Protein AF-0000000087158332 (afdb_homodimer)

Foldseek 3Di:
DPQFDDPVLQVVLLVQLQVCVQVVPLVSNLVLADQFAKEADPVCVVLPNDDVRMDTGSVSVCVRVVSVCVVCVPWHWAFDDWDDDRFKIWTWTAIPVRFIWTWIFGHGSVSHTRYIYIGGDDD/DPQFDDPVLQVVLLVQLQVCVQVVPLVSNLVLADQFAKEADPVCVVLPNDDVRMDTGSVSVCVRVVSVCVVCVPWHWAFDDWDDDRFWIWTWTAIPVRWIWTWIFGHGSVSHTRYIYIGGDDD

Radius of gyration: 17.36 Å; Cα contacts (8 Å, |Δi|>4): 541; chains: 2; bounding box: 39×49×39 Å

Solvent-accessible surface area (backbone atoms only — not comparable to full-atom values): 12449 Å² total; per-residue (Å²): 123,61,63,43,52,58,63,68,58,42,49,49,49,47,52,50,51,50,51,24,57,53,66,67,34,63,68,61,48,53,68,47,38,36,69,73,18,33,42,31,20,66,59,33,38,76,72,67,59,42,78,48,15,49,46,58,20,52,68,47,46,47,55,52,51,49,54,51,49,70,73,37,87,70,60,35,65,45,80,72,52,39,22,36,27,27,44,28,28,35,40,30,30,27,39,70,83,65,52,55,34,43,33,40,37,31,42,48,84,88,67,27,28,45,36,36,35,45,15,38,72,50,135,122,63,63,45,52,58,66,68,57,42,50,47,49,47,53,49,50,46,50,24,57,52,65,67,35,63,68,60,48,53,67,48,38,36,69,73,19,35,40,33,20,67,60,34,38,76,73,68,58,40,76,46,15,51,45,58,20,51,69,47,48,48,54,52,52,50,55,52,48,70,75,36,87,68,60,36,66,45,80,72,52,39,22,36,27,27,42,30,28,35,41,30,28,27,39,71,84,66,50,54,34,43,34,40,38,32,41,48,82,88,67,27,29,44,36,36,36,46,15,38,70,51,135

pLDDT: mean 96.57, std 7.42, range [40.56, 98.94]

Secondary structure (DSSP, 8-state):
--S---HHHHHHHHHHHHHHHHTT-HHHHHHTEEEEEEEE-THHHHTTS-TTSEEESHHHHHHHHHHHHHH-TT---EEEEEEEETTEEEEEEE-TT--EEEEEEEE-TTS-EEEEEEEEEE-/--S---HHHHHHHHHHHHHHHHTT-HHHHHHTEEEEEEEE-THHHHTTS-TTSEEESHHHHHHHHHHHHHH-TT---EEEEEEEETTEEEEEEE-TT--EEEEEEEE-TTS-EEEEEEEEEE-

Organism: NCBI:txid2511166

InterPro domains:
  IPR032710 NTF2-like domain superfamily [SSF54427] (10-114)
  IPR037401 SnoaL-like domain [PF12680] (15-98)

Sequence (246 aa):
MPDHHEPALLAALGRDWIAAWNARDLERVLTLYAEDAEMTSDRIPVLGFGASGTVRGNDQLRAYWGTALAKLPELHFELIDLYVSPDSVVVFYQNERGKKICEYLRLDAAGKIVQGSANHLVAMPDHHEPALLAALGRDWIAAWNARDLERVLTLYAEDAEMTSDRIPVLGFGASGTVRGNDQLRAYWGTALAKLPELHFELIDLYVSPDSVVVFYQNERGKKICEYLRLDAAGKIVQGSANHLVA

Structure (mmCIF, N/CA/C/O backbone):
data_AF-0000000087158332-model_v1
#
loop_
_entity.id
_entity.type
_entity.pdbx_description
1 polymer 'SnoaL-like domain-containing protein'
#
loop_
_atom_site.group_PDB
_atom_site.id
_atom_site.type_symbol
_atom_site.label_atom_id
_atom_site.label_alt_id
_atom_site.label_comp_id
_atom_site.label_asym_id
_atom_site.label_entity_id
_atom_site.label_seq_id
_atom_site.pdbx_PDB_ins_code
_atom_site.Cartn_x
_atom_site.Cartn_y
_atom_site.Cartn_z
_atom_site.occupancy
_atom_site.B_iso_or_equiv
_atom_site.auth_seq_id
_atom_site.auth_comp_id
_atom_site.auth_asym_id
_atom_site.auth_atom_id
_atom_site.pdbx_PDB_model_num
ATOM 1 N N . MET A 1 1 ? 21.391 3.133 11.203 1 40.56 1 MET A N 1
ATOM 2 C CA . MET A 1 1 ? 21.219 3.475 9.789 1 40.56 1 MET A CA 1
ATOM 3 C C . MET A 1 1 ? 19.75 3.723 9.477 1 40.56 1 MET A C 1
ATOM 5 O O . MET A 1 1 ? 18.859 3.059 10.031 1 40.56 1 MET A O 1
ATOM 9 N N . PRO A 1 2 ? 19.516 4.793 8.828 1 52.69 2 PRO A N 1
ATOM 10 C CA . PRO A 1 2 ? 18.078 5.047 8.672 1 52.69 2 PRO A CA 1
ATOM 11 C C . PRO A 1 2 ? 17.344 3.873 8.039 1 52.69 2 PRO A C 1
ATOM 13 O O . PRO A 1 2 ? 17.906 3.152 7.215 1 52.69 2 PRO A O 1
ATOM 16 N N . ASP A 1 3 ? 16.375 3.324 8.734 1 66.88 3 ASP A N 1
ATOM 17 C CA . ASP A 1 3 ? 15.539 2.227 8.266 1 66.88 3 ASP A CA 1
ATOM 18 C C . ASP A 1 3 ? 14.82 2.598 6.973 1 66.88 3 ASP A C 1
ATOM 20 O O . ASP A 1 3 ? 13.742 2.07 6.68 1 66.88 3 ASP A O 1
ATOM 24 N N . HIS A 1 4 ? 15.609 3.586 6.223 1 87.12 4 HIS A N 1
ATOM 25 C CA . HIS A 1 4 ? 15 4.012 4.969 1 87.12 4 HIS A CA 1
ATOM 26 C C . HIS A 1 4 ? 15.82 3.543 3.771 1 87.12 4 HIS A C 1
ATOM 28 O O . HIS A 1 4 ? 17.047 3.389 3.875 1 87.12 4 HIS A O 1
ATOM 34 N N . HIS A 1 5 ? 15.148 3.307 2.719 1 95.19 5 HIS A N 1
ATOM 35 C CA . HIS A 1 5 ? 15.773 2.922 1.459 1 95.19 5 HIS A CA 1
ATOM 36 C C . HIS A 1 5 ? 15.766 4.078 0.464 1 95.19 5 HIS A C 1
ATOM 38 O O . HIS A 1 5 ? 14.852 4.902 0.471 1 95.19 5 HIS A O 1
ATOM 44 N N . GLU A 1 6 ? 16.81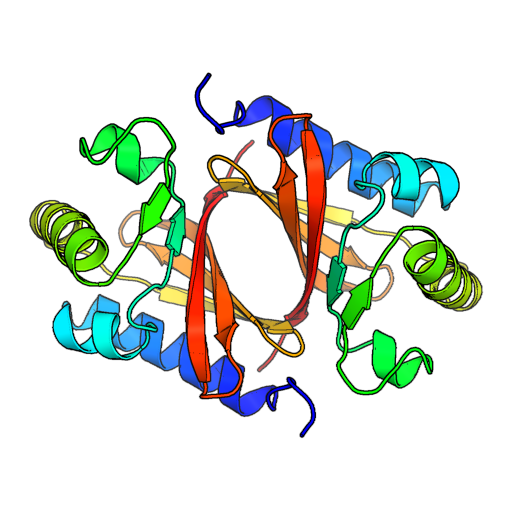2 4.125 -0.357 1 95.25 6 GLU A N 1
ATOM 45 C CA . GLU A 1 6 ? 16.812 5.078 -1.464 1 95.25 6 GLU A CA 1
ATOM 46 C C . GLU A 1 6 ? 15.656 4.789 -2.43 1 95.25 6 GLU A C 1
ATOM 48 O O . GLU A 1 6 ? 15.391 3.629 -2.752 1 95.25 6 GLU A O 1
ATOM 53 N N . PRO A 1 7 ? 14.992 5.863 -2.904 1 97 7 PRO A N 1
ATOM 54 C CA . PRO A 1 7 ? 13.883 5.664 -3.84 1 97 7 PRO A CA 1
ATOM 55 C C . PRO A 1 7 ? 14.273 4.82 -5.051 1 97 7 PRO A C 1
ATOM 57 O O . PRO A 1 7 ? 13.492 3.979 -5.5 1 97 7 PRO A O 1
ATOM 60 N N . ALA A 1 8 ? 15.477 4.977 -5.574 1 97.19 8 ALA A N 1
ATOM 61 C CA . ALA A 1 8 ? 15.922 4.227 -6.746 1 97.19 8 ALA A CA 1
ATOM 62 C C . ALA A 1 8 ? 15.992 2.73 -6.445 1 97.19 8 ALA A C 1
ATOM 64 O O . ALA A 1 8 ? 15.719 1.903 -7.32 1 97.19 8 ALA A O 1
ATOM 65 N N . LEU A 1 9 ? 16.359 2.41 -5.242 1 97.12 9 LEU A N 1
ATOM 66 C CA . LEU A 1 9 ? 16.438 1.009 -4.84 1 97.12 9 LEU A CA 1
ATOM 67 C C . LEU A 1 9 ? 15.039 0.394 -4.781 1 97.12 9 LEU A C 1
ATOM 69 O O . LEU A 1 9 ? 14.828 -0.734 -5.234 1 97.12 9 LEU A O 1
ATOM 73 N N . LEU A 1 10 ? 14.109 1.107 -4.238 1 98.31 10 LEU A N 1
ATOM 74 C CA . LEU A 1 10 ? 12.734 0.63 -4.172 1 98.31 10 LEU A CA 1
ATOM 75 C C . LEU A 1 10 ? 12.148 0.475 -5.57 1 98.31 10 LEU A C 1
ATOM 77 O O . LEU A 1 10 ? 11.469 -0.514 -5.855 1 98.31 10 LEU A O 1
ATOM 81 N N . ALA A 1 11 ? 12.406 1.448 -6.457 1 98.38 11 ALA A N 1
ATOM 82 C CA . ALA A 1 11 ? 11.938 1.356 -7.836 1 98.38 11 ALA A CA 1
ATOM 83 C C . ALA A 1 11 ? 12.531 0.139 -8.539 1 98.38 11 ALA A C 1
ATOM 85 O O . ALA A 1 11 ? 11.828 -0.568 -9.266 1 98.38 11 ALA A O 1
ATOM 86 N N . ALA A 1 12 ? 13.797 -0.112 -8.312 1 98.5 12 ALA A N 1
ATOM 87 C CA . ALA A 1 12 ? 14.453 -1.279 -8.898 1 98.5 12 ALA A CA 1
ATOM 88 C C . ALA A 1 12 ? 13.805 -2.572 -8.406 1 98.5 12 ALA A C 1
ATOM 90 O O . ALA A 1 12 ? 13.602 -3.506 -9.188 1 98.5 12 ALA A O 1
ATOM 91 N N . LEU A 1 13 ? 13.531 -2.611 -7.137 1 98.62 13 LEU A N 1
ATOM 92 C CA . LEU A 1 13 ? 12.852 -3.781 -6.59 1 98.62 13 LEU A CA 1
ATOM 93 C C . LEU A 1 13 ? 11.516 -4.004 -7.281 1 98.62 13 LEU A C 1
ATOM 95 O O . LEU A 1 13 ? 11.164 -5.141 -7.613 1 98.62 13 LEU A O 1
ATOM 99 N N . GLY A 1 14 ? 10.703 -2.932 -7.469 1 98.88 14 GLY A N 1
ATOM 100 C CA . GLY A 1 14 ? 9.43 -3.053 -8.172 1 98.88 14 GLY A CA 1
ATOM 101 C C . GLY A 1 14 ? 9.578 -3.615 -9.57 1 98.88 14 GLY A C 1
ATOM 102 O O . GLY A 1 14 ? 8.797 -4.469 -9.984 1 98.88 14 GLY A O 1
ATOM 103 N N . ARG A 1 15 ? 10.586 -3.156 -10.297 1 98.75 15 ARG A N 1
ATOM 104 C CA . ARG A 1 15 ? 10.82 -3.635 -11.656 1 98.75 15 ARG A CA 1
ATOM 105 C C . ARG A 1 15 ? 11.281 -5.086 -11.648 1 98.75 15 ARG A C 1
ATOM 107 O O . ARG A 1 15 ? 10.875 -5.879 -12.508 1 98.75 15 ARG A O 1
ATOM 114 N N . ASP A 1 16 ? 12.133 -5.414 -10.68 1 98.81 16 ASP A N 1
ATOM 115 C CA . ASP A 1 16 ? 12.57 -6.801 -10.539 1 98.81 16 ASP A CA 1
ATOM 116 C C . ASP A 1 16 ? 11.398 -7.723 -10.234 1 98.81 16 ASP A C 1
ATOM 118 O O . ASP A 1 16 ? 11.336 -8.852 -10.727 1 98.81 16 ASP A O 1
ATOM 122 N N . TRP A 1 17 ? 10.555 -7.27 -9.383 1 98.88 17 TRP A N 1
ATOM 123 C CA . TRP A 1 17 ? 9.344 -8.008 -9.031 1 98.88 17 TRP A CA 1
ATOM 124 C C . TRP A 1 17 ? 8.508 -8.312 -10.266 1 98.88 17 TRP A C 1
ATOM 126 O O . TRP A 1 17 ? 8.148 -9.461 -10.516 1 98.88 17 TRP A O 1
ATOM 136 N N . ILE A 1 18 ? 8.203 -7.332 -11.094 1 98.88 18 ILE A N 1
ATOM 137 C CA . ILE A 1 18 ? 7.453 -7.488 -12.336 1 98.88 18 ILE A CA 1
ATOM 138 C C . ILE A 1 18 ? 8.164 -8.492 -13.242 1 98.88 18 ILE A C 1
ATOM 140 O O . ILE A 1 18 ? 7.531 -9.406 -13.781 1 98.88 18 ILE A O 1
ATOM 144 N N . ALA A 1 19 ? 9.453 -8.305 -13.391 1 98.88 19 ALA A N 1
ATOM 145 C CA . ALA A 1 19 ? 10.234 -9.172 -14.273 1 98.88 19 ALA A CA 1
ATOM 146 C C . ALA A 1 19 ? 10.156 -10.633 -13.812 1 98.88 19 ALA A C 1
ATOM 148 O O . ALA A 1 19 ? 10.031 -11.539 -14.633 1 98.88 19 ALA A O 1
ATOM 149 N N . ALA A 1 20 ? 10.297 -10.844 -12.539 1 98.81 20 ALA A N 1
ATOM 150 C CA . ALA A 1 20 ? 10.258 -12.203 -12 1 98.81 20 ALA A CA 1
ATOM 151 C C . ALA A 1 20 ? 8.906 -12.867 -12.273 1 98.81 20 ALA A C 1
ATOM 153 O O . ALA A 1 20 ? 8.852 -14.031 -12.672 1 98.81 20 ALA A O 1
ATOM 154 N N . TRP A 1 21 ? 7.828 -12.164 -12.047 1 98.69 21 TRP A N 1
ATOM 155 C CA . TRP A 1 21 ? 6.496 -12.695 -12.312 1 98.69 21 TRP A CA 1
ATOM 156 C C . TRP A 1 21 ? 6.309 -12.969 -13.797 1 98.69 21 TRP A C 1
ATOM 158 O O . TRP A 1 21 ? 5.785 -14.023 -14.18 1 98.69 21 TRP A O 1
ATOM 168 N N . ASN A 1 22 ? 6.746 -12.047 -14.641 1 98.75 22 ASN A N 1
ATOM 169 C CA . ASN A 1 22 ? 6.59 -12.211 -16.078 1 98.75 22 ASN A CA 1
ATOM 170 C C . ASN A 1 22 ? 7.441 -13.359 -16.609 1 98.75 22 ASN A C 1
ATOM 172 O O . ASN A 1 22 ? 7.102 -13.984 -17.625 1 98.75 22 ASN A O 1
ATOM 176 N N . ALA A 1 23 ? 8.523 -13.656 -15.969 1 98.25 23 ALA A N 1
ATOM 177 C CA . ALA A 1 23 ? 9.352 -14.812 -16.312 1 98.25 23 ALA A CA 1
ATOM 178 C C . ALA A 1 23 ? 8.75 -16.109 -15.773 1 98.25 23 ALA A C 1
ATOM 180 O O . ALA A 1 23 ? 9.242 -17.188 -16.062 1 98.25 23 ALA A O 1
ATOM 181 N N . ARG A 1 24 ? 7.73 -16 -14.938 1 97.69 24 ARG A N 1
ATOM 182 C CA . ARG A 1 24 ? 7.094 -17.125 -14.258 1 97.69 24 ARG A CA 1
ATOM 183 C C . ARG A 1 24 ? 8.109 -17.906 -13.438 1 97.69 24 ARG A C 1
ATOM 185 O O . ARG A 1 24 ? 8.07 -19.141 -13.414 1 97.69 24 ARG A O 1
ATOM 192 N N . ASP A 1 25 ? 9.047 -17.203 -12.914 1 97.69 25 ASP A N 1
ATOM 193 C CA . ASP A 1 25 ? 10.109 -17.766 -12.086 1 97.69 25 ASP A CA 1
ATOM 194 C C . ASP A 1 25 ? 9.789 -17.609 -10.602 1 97.69 25 ASP A C 1
ATOM 196 O O . ASP A 1 25 ? 10.242 -16.656 -9.953 1 97.69 25 ASP A O 1
ATOM 200 N N . LEU A 1 26 ? 9.078 -18.578 -10.086 1 98.19 26 LEU A N 1
ATOM 201 C CA . LEU A 1 26 ? 8.578 -18.484 -8.719 1 98.19 26 LEU A CA 1
ATOM 202 C C . LEU A 1 26 ? 9.727 -18.422 -7.719 1 98.19 26 LEU A C 1
ATOM 204 O O . LEU A 1 26 ? 9.641 -17.703 -6.715 1 98.19 26 LEU A O 1
ATOM 208 N N . GLU A 1 27 ? 10.773 -19.188 -7.898 1 97.88 27 GLU A N 1
ATOM 209 C CA . GLU A 1 27 ? 11.914 -19.156 -6.988 1 97.88 27 GLU A CA 1
ATOM 210 C C . GLU A 1 27 ? 12.539 -17.766 -6.953 1 97.88 27 GLU A C 1
ATOM 212 O O . GLU A 1 27 ? 12.906 -17.266 -5.887 1 97.88 27 GLU A O 1
ATOM 217 N N . ARG A 1 28 ? 12.641 -17.172 -8.117 1 98.38 28 ARG A N 1
ATOM 218 C CA . ARG A 1 28 ? 13.148 -15.805 -8.172 1 98.38 28 ARG A CA 1
ATOM 219 C C . ARG A 1 28 ? 12.234 -14.852 -7.414 1 98.38 28 ARG A C 1
ATOM 221 O O . ARG A 1 28 ? 12.703 -13.969 -6.691 1 98.38 28 ARG A O 1
ATOM 228 N N . VAL A 1 29 ? 10.914 -14.961 -7.605 1 98.75 29 VAL A N 1
ATOM 229 C CA . VAL A 1 29 ? 9.961 -14.148 -6.852 1 98.75 29 VAL A CA 1
ATOM 230 C C . VAL A 1 29 ? 10.211 -14.32 -5.355 1 98.75 29 VAL A C 1
ATOM 232 O O . VAL A 1 29 ? 10.344 -13.336 -4.621 1 98.75 29 VAL A O 1
ATOM 235 N N . LEU A 1 30 ? 10.344 -15.555 -4.875 1 98.75 30 LEU A N 1
ATOM 236 C CA . LEU A 1 30 ? 10.453 -15.867 -3.455 1 98.75 30 LEU A CA 1
ATOM 237 C C . LEU A 1 30 ? 11.75 -15.305 -2.871 1 98.75 30 LEU A C 1
ATOM 239 O O . LEU A 1 30 ? 11.797 -14.953 -1.691 1 98.75 30 LEU A O 1
ATOM 243 N N . THR A 1 31 ? 12.797 -15.18 -3.672 1 98.44 31 THR A N 1
ATOM 244 C CA . THR A 1 31 ? 14.07 -14.648 -3.193 1 98.44 31 THR A CA 1
ATOM 245 C C . THR A 1 31 ? 13.938 -13.18 -2.809 1 98.44 31 THR A C 1
ATOM 247 O O . THR A 1 31 ? 14.758 -12.648 -2.061 1 98.44 31 THR A O 1
ATOM 250 N N . LEU A 1 32 ? 12.953 -12.484 -3.352 1 98.75 32 LEU A N 1
ATOM 251 C CA . LEU A 1 32 ? 12.734 -11.078 -3.029 1 98.75 32 LEU A CA 1
ATOM 252 C C . LEU A 1 32 ? 12.102 -10.93 -1.651 1 98.75 32 LEU A C 1
ATOM 254 O O . LEU A 1 32 ? 12.086 -9.836 -1.082 1 98.75 32 LEU A O 1
ATOM 258 N N . TYR A 1 33 ? 11.539 -12 -1.095 1 98.88 33 TYR A N 1
ATOM 259 C CA . TYR A 1 33 ? 10.773 -11.953 0.148 1 98.88 33 TYR A CA 1
ATOM 260 C C . TYR A 1 33 ? 11.602 -12.492 1.312 1 98.88 33 TYR A C 1
ATOM 262 O O . TYR A 1 33 ? 12.391 -13.43 1.146 1 98.88 33 TYR A O 1
ATOM 270 N N . ALA A 1 34 ? 11.398 -11.898 2.5 1 98.75 34 ALA A N 1
ATOM 271 C CA . ALA A 1 34 ? 11.945 -12.445 3.738 1 98.75 34 ALA A CA 1
ATOM 272 C C . ALA A 1 34 ? 11.32 -13.797 4.066 1 98.75 34 ALA A C 1
ATOM 274 O O . ALA A 1 34 ? 10.211 -14.094 3.611 1 98.75 34 ALA A O 1
ATOM 275 N N . GLU A 1 35 ? 11.953 -14.602 4.902 1 97.81 35 GLU A N 1
ATOM 276 C CA . GLU A 1 35 ? 11.531 -15.961 5.215 1 97.81 35 GLU A CA 1
ATOM 277 C C . GLU A 1 35 ? 10.164 -15.969 5.895 1 97.81 35 GLU A C 1
ATOM 279 O O . GLU A 1 35 ? 9.367 -16.891 5.684 1 97.81 35 GLU A O 1
ATOM 284 N N . ASP A 1 36 ? 9.898 -14.984 6.637 1 98.19 36 ASP A N 1
ATOM 285 C CA . ASP A 1 36 ? 8.656 -14.945 7.402 1 98.19 36 ASP A CA 1
ATOM 286 C C . ASP A 1 36 ? 7.691 -13.906 6.84 1 98.19 36 ASP A C 1
ATOM 288 O O . ASP A 1 36 ? 6.82 -13.406 7.555 1 98.19 36 ASP A O 1
ATOM 292 N N . ALA A 1 37 ? 7.84 -13.523 5.551 1 98.75 37 ALA A N 1
ATOM 293 C CA . ALA A 1 37 ? 7.008 -12.492 4.938 1 98.75 37 ALA A CA 1
ATOM 294 C C . ALA A 1 37 ? 5.535 -12.891 4.957 1 98.75 37 ALA A C 1
ATOM 296 O O . ALA A 1 37 ? 5.203 -14.078 4.973 1 98.75 37 ALA A O 1
ATOM 297 N N . GLU A 1 38 ? 4.68 -11.898 5.008 1 98.5 38 GLU A N 1
ATOM 298 C CA . GLU A 1 38 ? 3.246 -12.141 4.895 1 98.5 38 GLU A CA 1
ATOM 299 C C . GLU A 1 38 ? 2.686 -11.547 3.604 1 98.5 38 GLU A C 1
ATOM 301 O O . GLU A 1 38 ? 3.176 -10.523 3.121 1 98.5 38 GLU A O 1
ATOM 306 N N . MET A 1 39 ? 1.705 -12.203 3.084 1 98.62 39 MET A N 1
ATOM 307 C CA . MET A 1 39 ? 0.969 -11.781 1.896 1 98.62 39 MET A CA 1
ATOM 308 C C . MET A 1 39 ? -0.533 -11.773 2.158 1 98.62 39 MET A C 1
ATOM 310 O O . MET A 1 39 ? -1.07 -12.734 2.721 1 98.62 39 MET A O 1
ATOM 314 N N . THR A 1 40 ? -1.207 -10.719 1.842 1 98.5 40 THR A N 1
ATOM 315 C CA . THR A 1 40 ? -2.658 -10.625 1.961 1 98.5 40 THR A CA 1
ATOM 316 C C . THR A 1 40 ? -3.297 -10.367 0.598 1 98.5 40 THR A C 1
ATOM 318 O O . THR A 1 40 ? -2.826 -9.523 -0.168 1 98.5 40 THR A O 1
ATOM 321 N N . SER A 1 41 ? -4.273 -11.094 0.251 1 98.31 41 SER A N 1
ATOM 322 C CA . SER A 1 41 ? -5 -10.992 -1.01 1 98.31 41 SER A CA 1
ATOM 323 C C . SER A 1 41 ? -6.379 -11.641 -0.906 1 98.31 41 SER A C 1
ATOM 325 O O . SER A 1 41 ? -6.543 -12.656 -0.23 1 98.31 41 SER A O 1
ATOM 327 N N . ASP A 1 42 ? -7.355 -11.094 -1.617 1 97.19 42 ASP A N 1
ATOM 328 C CA . ASP A 1 42 ? -8.672 -11.711 -1.686 1 97.19 42 ASP A CA 1
ATOM 329 C C . ASP A 1 42 ? -8.625 -13.008 -2.49 1 97.19 42 ASP A C 1
ATOM 331 O O . ASP A 1 42 ? -9.57 -13.805 -2.453 1 97.19 42 ASP A O 1
ATOM 335 N N . ARG A 1 43 ? -7.52 -13.242 -3.215 1 97.44 43 ARG A N 1
ATOM 336 C CA . ARG A 1 43 ? -7.367 -14.477 -3.98 1 97.44 43 ARG A CA 1
ATOM 337 C C . ARG A 1 43 ? -7.004 -15.648 -3.07 1 97.44 43 ARG A C 1
ATOM 339 O O . ARG A 1 43 ? -7.188 -16.812 -3.439 1 97.44 43 ARG A O 1
ATOM 346 N N . ILE A 1 44 ? -6.477 -15.414 -1.959 1 97.75 44 ILE A N 1
ATOM 347 C CA . ILE A 1 44 ? -5.949 -16.438 -1.067 1 97.75 44 ILE A CA 1
ATOM 348 C C . ILE A 1 44 ? -7.086 -17.344 -0.582 1 97.75 44 ILE A C 1
ATOM 350 O O . ILE A 1 44 ? -7.035 -18.562 -0.739 1 97.75 44 ILE A O 1
ATOM 354 N N . PRO A 1 45 ? -8.203 -16.766 -0.057 1 96.06 45 PRO A N 1
ATOM 355 C CA . PRO A 1 45 ? -9.297 -17.672 0.303 1 96.06 45 PRO A CA 1
ATOM 356 C C . PRO A 1 45 ? -9.898 -18.391 -0.907 1 96.06 45 PRO A C 1
ATOM 358 O O . PRO A 1 45 ? -10.281 -19.547 -0.811 1 96.06 45 PRO A O 1
ATOM 361 N N . VAL A 1 46 ? -9.977 -17.719 -2.033 1 95.69 46 VAL A N 1
ATOM 362 C CA . VAL A 1 46 ? -10.555 -18.266 -3.25 1 95.69 46 VAL A CA 1
ATOM 363 C C . VAL A 1 46 ? -9.773 -19.516 -3.678 1 95.69 46 VAL A C 1
ATOM 365 O O . VAL A 1 46 ? -10.352 -20.484 -4.184 1 95.69 46 VAL A O 1
ATOM 368 N N . LEU A 1 47 ? -8.5 -19.5 -3.422 1 97.06 47 LEU A N 1
ATOM 369 C CA . LEU A 1 47 ? -7.641 -20.609 -3.859 1 97.06 47 LEU A CA 1
ATOM 370 C C . LEU A 1 47 ? -7.449 -21.625 -2.742 1 97.06 47 LEU A C 1
ATOM 372 O O . LEU A 1 47 ? -6.648 -22.547 -2.875 1 97.06 47 LEU A O 1
ATOM 376 N N . GLY A 1 48 ? -8.086 -21.375 -1.598 1 95.75 48 GLY A N 1
ATOM 377 C CA . GLY A 1 48 ? -8.156 -22.391 -0.568 1 95.75 48 GLY A CA 1
ATOM 378 C C . GLY A 1 48 ? -7.043 -22.297 0.455 1 95.75 48 GLY A C 1
ATOM 379 O O . GLY A 1 48 ? -6.688 -23.281 1.096 1 95.75 48 GLY A O 1
ATOM 380 N N . PHE A 1 49 ? -6.406 -21.109 0.614 1 96.5 49 PHE A N 1
ATOM 381 C CA . PHE A 1 49 ? -5.273 -20.969 1.521 1 96.5 49 PHE A CA 1
ATOM 382 C C . PHE A 1 49 ? -5.684 -20.234 2.793 1 96.5 49 PHE A C 1
ATOM 384 O O . PHE A 1 49 ? -4.859 -19.578 3.426 1 96.5 49 PHE A O 1
ATOM 391 N N . GLY A 1 50 ? -6.926 -20.375 3.229 1 91.06 50 GLY A N 1
ATOM 392 C CA . GLY A 1 50 ? -7.355 -19.844 4.504 1 91.06 50 GLY A CA 1
ATOM 393 C C . GLY A 1 50 ? -8.305 -18.656 4.363 1 91.06 50 GLY A C 1
ATOM 394 O O . GLY A 1 50 ? -8.156 -17.844 3.457 1 91.06 50 GLY A O 1
ATOM 395 N N . ALA A 1 51 ? -9.094 -18.5 5.363 1 91.62 51 ALA A N 1
ATOM 396 C CA . ALA A 1 51 ? -10.195 -17.547 5.297 1 91.62 51 ALA A CA 1
ATOM 397 C C . ALA A 1 51 ? -9.734 -16.141 5.664 1 91.62 51 ALA A C 1
ATOM 399 O O . ALA A 1 51 ? -10.414 -15.164 5.359 1 91.62 51 ALA A O 1
ATOM 400 N N . SER A 1 52 ? -8.594 -16.047 6.273 1 90.88 52 SER A N 1
ATOM 401 C CA . SER A 1 52 ? -8.133 -14.742 6.746 1 90.88 52 SER A CA 1
ATOM 402 C C . SER A 1 52 ? -7.711 -13.844 5.586 1 90.88 52 SER A C 1
ATOM 404 O O . SER A 1 52 ? -7.602 -12.633 5.742 1 90.88 52 SER A O 1
ATOM 406 N N . GLY A 1 53 ? -7.355 -14.516 4.441 1 96.62 53 GLY A N 1
ATOM 407 C CA . GLY A 1 53 ? -6.824 -13.758 3.312 1 96.62 53 GLY A CA 1
ATOM 408 C C . GLY A 1 53 ? 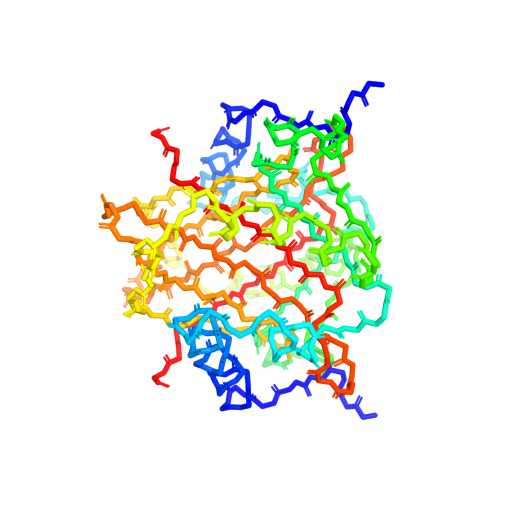-5.336 -13.5 3.416 1 96.62 53 GLY A C 1
ATOM 409 O O . GLY A 1 53 ? -4.762 -12.805 2.574 1 96.62 53 GLY A O 1
ATOM 410 N N . THR A 1 54 ? -4.742 -14.07 4.438 1 97.44 54 THR A N 1
ATOM 411 C CA . THR A 1 54 ? -3.316 -13.852 4.648 1 97.44 54 THR A CA 1
ATOM 412 C C . THR A 1 54 ? -2.582 -15.18 4.793 1 97.44 54 THR A C 1
ATOM 414 O O . THR A 1 54 ? -3.057 -16.094 5.48 1 97.44 54 THR A O 1
ATOM 417 N N . VAL A 1 55 ? -1.479 -15.312 4.059 1 98.06 55 VAL A N 1
ATOM 418 C CA . VAL A 1 55 ? -0.552 -16.422 4.273 1 98.06 55 VAL A CA 1
ATOM 419 C C . VAL A 1 55 ? 0.791 -15.883 4.766 1 98.06 55 VAL A C 1
ATOM 421 O O . VAL A 1 55 ? 1.113 -14.711 4.551 1 98.06 55 VAL A O 1
ATOM 424 N N . ARG A 1 56 ? 1.565 -16.781 5.422 1 98.19 56 ARG A N 1
ATOM 425 C CA . ARG A 1 56 ? 2.84 -16.375 6.004 1 98.19 56 ARG A CA 1
ATOM 426 C C . ARG A 1 56 ? 3.922 -17.406 5.742 1 98.19 56 ARG A C 1
ATOM 428 O O . ARG A 1 56 ? 3.672 -18.609 5.848 1 98.19 56 ARG A O 1
ATOM 435 N N . GLY A 1 57 ? 5.082 -16.75 5.43 1 98.5 57 GLY A N 1
ATOM 436 C CA . GLY A 1 57 ? 6.246 -17.609 5.258 1 98.5 57 GLY A CA 1
ATOM 437 C C . GLY A 1 57 ? 6.41 -18.125 3.842 1 98.5 57 GLY A C 1
ATOM 438 O O . GLY A 1 57 ? 5.422 -18.312 3.129 1 98.5 57 GLY A O 1
ATOM 439 N N . ASN A 1 58 ? 7.684 -18.422 3.5 1 97.88 58 ASN A N 1
ATOM 440 C CA . ASN A 1 58 ? 8.023 -18.766 2.121 1 97.88 58 ASN A CA 1
ATOM 441 C C . ASN A 1 58 ? 7.367 -20.062 1.681 1 97.88 58 ASN A C 1
ATOM 443 O O . ASN A 1 58 ? 7.004 -20.219 0.513 1 97.88 58 ASN A O 1
ATOM 447 N N . ASP A 1 59 ? 7.184 -20.984 2.604 1 98 59 ASP A N 1
ATOM 448 C CA . ASP A 1 59 ? 6.539 -22.234 2.229 1 98 59 ASP A CA 1
ATOM 449 C C . ASP A 1 59 ? 5.098 -22 1.789 1 98 59 ASP A C 1
ATOM 451 O O . ASP A 1 59 ? 4.668 -22.516 0.754 1 98 59 ASP A O 1
ATOM 455 N N . GLN A 1 60 ? 4.355 -21.266 2.555 1 98.31 60 GLN A N 1
ATOM 456 C CA . GLN A 1 60 ? 2.969 -20.969 2.211 1 98.31 60 GLN A CA 1
ATOM 457 C C . GLN A 1 60 ? 2.883 -20.094 0.966 1 98.31 60 GLN A C 1
ATOM 459 O O . GLN A 1 60 ? 1.978 -20.25 0.145 1 98.31 60 GLN A O 1
ATOM 464 N N . LEU A 1 61 ? 3.803 -19.156 0.866 1 98.62 61 LEU A N 1
ATOM 465 C CA . LEU A 1 61 ? 3.844 -18.312 -0.328 1 98.62 61 LEU A CA 1
ATOM 466 C C . LEU A 1 61 ? 4.102 -19.156 -1.573 1 98.62 61 LEU A C 1
ATOM 468 O O . LEU A 1 61 ? 3.436 -18.984 -2.596 1 98.62 61 LEU A O 1
ATOM 472 N N . ARG A 1 62 ? 5.031 -20.078 -1.479 1 98.56 62 ARG A N 1
ATOM 473 C CA . ARG A 1 62 ? 5.328 -20.984 -2.588 1 98.56 62 ARG A CA 1
ATOM 474 C C . ARG A 1 62 ? 4.09 -21.781 -2.99 1 98.56 62 ARG A C 1
ATOM 476 O O . ARG A 1 62 ? 3.771 -21.891 -4.176 1 98.56 62 ARG A O 1
ATOM 483 N N . ALA A 1 63 ? 3.439 -22.344 -2.045 1 98.56 63 ALA A N 1
ATOM 484 C CA . ALA A 1 63 ? 2.24 -23.125 -2.322 1 98.56 63 ALA A CA 1
ATOM 485 C C . ALA A 1 63 ? 1.155 -22.266 -2.961 1 98.56 63 ALA A C 1
ATOM 487 O O . ALA A 1 63 ? 0.566 -22.656 -3.975 1 98.56 63 ALA A O 1
ATOM 488 N N . TYR A 1 64 ? 0.871 -21.141 -2.428 1 98.5 64 TYR A N 1
ATOM 489 C CA . TYR A 1 64 ? -0.152 -20.219 -2.898 1 98.5 64 TYR A CA 1
ATOM 490 C C . TYR A 1 64 ? 0.166 -19.734 -4.305 1 98.5 64 TYR A C 1
ATOM 492 O O . TYR A 1 64 ? -0.633 -19.906 -5.227 1 98.5 64 TYR A O 1
ATOM 500 N N . TRP A 1 65 ? 1.354 -19.125 -4.512 1 98.56 65 TRP A N 1
ATOM 501 C CA . TRP A 1 65 ? 1.702 -18.562 -5.809 1 98.56 65 TRP A CA 1
ATOM 502 C C . TRP A 1 65 ? 1.934 -19.656 -6.844 1 98.56 65 TRP A C 1
ATOM 504 O O . TRP A 1 65 ? 1.661 -19.469 -8.031 1 98.56 65 TRP A O 1
ATOM 514 N N . GLY A 1 66 ? 2.441 -20.812 -6.371 1 98.38 66 GLY A N 1
ATOM 515 C CA . GLY A 1 66 ? 2.5 -21.938 -7.277 1 98.38 66 GLY A CA 1
ATOM 516 C C . GLY A 1 66 ? 1.145 -22.328 -7.84 1 98.38 66 GLY A C 1
ATOM 517 O O . GLY A 1 66 ? 1.008 -22.562 -9.039 1 98.38 66 GLY A O 1
ATOM 518 N N . THR A 1 67 ? 0.166 -22.438 -6.988 1 98.31 67 THR A N 1
ATOM 519 C CA . THR A 1 67 ? -1.2 -22.75 -7.395 1 98.31 67 THR A CA 1
ATOM 520 C C . THR A 1 67 ? -1.748 -21.672 -8.32 1 98.31 67 THR A C 1
ATOM 522 O O . THR A 1 67 ? -2.348 -21.984 -9.359 1 98.31 67 THR A O 1
ATOM 525 N N . ALA A 1 68 ? -1.552 -20.406 -7.992 1 97.56 68 ALA A N 1
ATOM 526 C CA . ALA A 1 68 ? -2.031 -19.297 -8.797 1 97.56 68 ALA A CA 1
ATOM 527 C C . ALA A 1 68 ? -1.397 -19.312 -10.188 1 97.56 68 ALA A C 1
ATOM 529 O O . ALA A 1 68 ? -2.092 -19.156 -11.195 1 97.56 68 ALA A O 1
ATOM 530 N N . LEU A 1 69 ? -0.104 -19.484 -10.242 1 97.5 69 LEU A N 1
ATOM 531 C CA 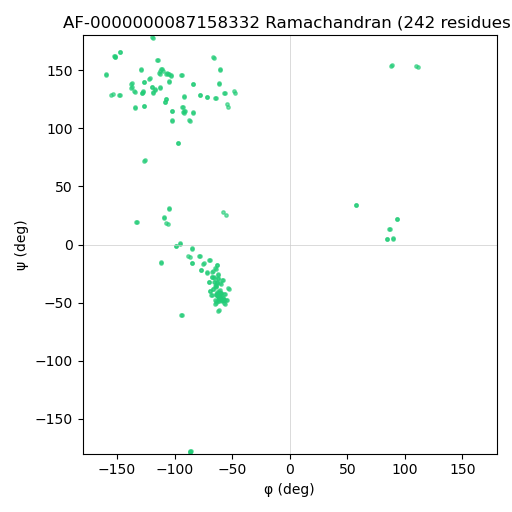. LEU A 1 69 ? 0.629 -19.5 -11.5 1 97.5 69 LEU A CA 1
ATOM 532 C C . LEU A 1 69 ? 0.149 -20.625 -12.406 1 97.5 69 LEU A C 1
ATOM 534 O O . LEU A 1 69 ? 0.057 -20.453 -13.625 1 97.5 69 LEU A O 1
ATOM 538 N N . ALA A 1 70 ? -0.109 -21.719 -11.789 1 97.38 70 ALA A N 1
ATOM 539 C CA . ALA A 1 70 ? -0.584 -22.875 -12.555 1 97.38 70 ALA A CA 1
ATOM 540 C C . ALA A 1 70 ? -1.925 -22.578 -13.219 1 97.38 70 ALA A C 1
ATOM 542 O O . ALA A 1 70 ? -2.219 -23.094 -14.297 1 97.38 70 ALA A O 1
ATOM 543 N N . LYS A 1 71 ? -2.701 -21.75 -12.641 1 96.62 71 LYS A N 1
ATOM 544 C CA . LYS A 1 71 ? -4.031 -21.422 -13.148 1 96.62 71 LYS A CA 1
ATOM 545 C C . LYS A 1 71 ? -3.975 -20.297 -14.172 1 96.62 71 LYS A C 1
ATOM 547 O O . LYS A 1 71 ? -4.953 -20.047 -14.883 1 96.62 71 LYS A O 1
ATOM 552 N N . LEU A 1 72 ? -2.863 -19.656 -14.289 1 96.5 72 LEU A N 1
ATOM 553 C CA . LEU A 1 72 ? -2.723 -18.5 -15.164 1 96.5 72 LEU A CA 1
ATOM 554 C C . LEU A 1 72 ? -1.565 -18.688 -16.141 1 96.5 72 LEU A C 1
ATOM 556 O O . LEU A 1 72 ? -0.575 -17.953 -16.078 1 96.5 72 LEU A O 1
ATOM 560 N N . PRO A 1 73 ? -1.687 -19.516 -17.109 1 95.12 73 PRO A N 1
ATOM 561 C CA . PRO A 1 73 ? -0.586 -19.812 -18.016 1 95.12 73 PRO A CA 1
ATOM 562 C C . PRO A 1 73 ? -0.163 -18.609 -18.844 1 95.12 73 PRO A C 1
ATOM 564 O O . PRO A 1 73 ? 0.963 -18.547 -19.344 1 95.12 73 PRO A O 1
ATOM 567 N N . GLU A 1 74 ? -1.036 -17.609 -18.969 1 96.81 74 GLU A N 1
ATOM 568 C CA . GLU A 1 74 ? -0.719 -16.453 -19.797 1 96.81 74 GLU A CA 1
ATOM 569 C C . GLU A 1 74 ? -0.419 -15.227 -18.922 1 96.81 74 GLU A C 1
ATOM 571 O O . GLU A 1 74 ? -0.511 -14.086 -19.391 1 96.81 74 GLU A O 1
ATOM 576 N N . L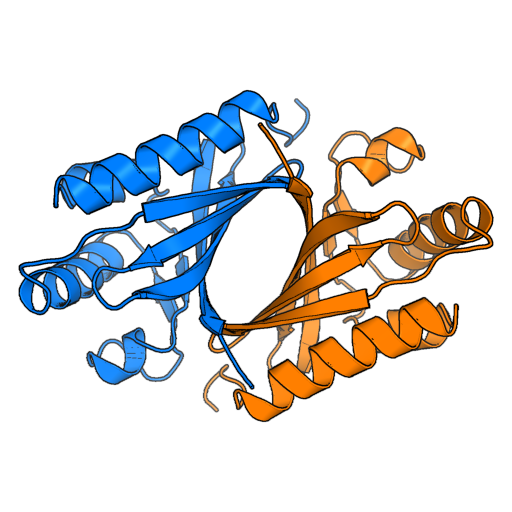EU A 1 75 ? -0.139 -15.477 -17.703 1 98.06 75 LEU A N 1
ATOM 577 C CA . LEU A 1 75 ? 0.114 -14.367 -16.797 1 98.06 75 LEU A CA 1
ATOM 578 C C . LEU A 1 75 ? 1.093 -13.375 -17.406 1 98.06 75 LEU A C 1
ATOM 580 O O . LEU A 1 75 ? 2.145 -13.766 -17.922 1 98.06 75 LEU A O 1
ATOM 584 N N . HIS A 1 76 ? 0.755 -12.125 -17.344 1 98.81 76 HIS A N 1
ATOM 585 C CA . HIS A 1 76 ? 1.608 -11.016 -17.75 1 98.81 76 HIS A CA 1
ATOM 586 C C . HIS A 1 76 ? 1.225 -9.734 -17.031 1 98.81 76 HIS A C 1
ATOM 588 O O . HIS A 1 76 ? 0.047 -9.375 -16.969 1 98.81 76 HIS A O 1
ATOM 594 N N . PHE A 1 77 ? 2.223 -9.141 -16.469 1 98.81 77 PHE A N 1
ATOM 595 C CA . PHE A 1 77 ? 2.041 -7.855 -15.805 1 98.81 77 PHE A CA 1
ATOM 596 C C . PHE A 1 77 ? 2.662 -6.73 -16.625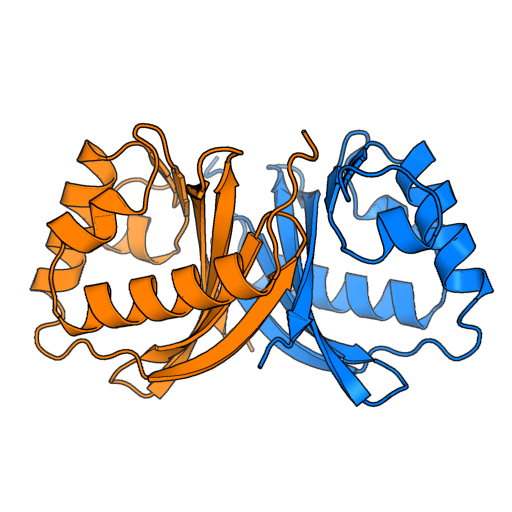 1 98.81 77 PHE A C 1
ATOM 598 O O . PHE A 1 77 ? 3.834 -6.801 -17 1 98.81 77 PHE A O 1
ATOM 605 N N . GLU A 1 78 ? 1.926 -5.77 -16.922 1 98.81 78 GLU A N 1
ATOM 606 C CA . GLU A 1 78 ? 2.438 -4.539 -17.516 1 98.81 78 GLU A CA 1
ATOM 607 C C . GLU A 1 78 ? 2.543 -3.424 -16.484 1 98.81 78 GLU A C 1
ATOM 609 O O . GLU A 1 78 ? 1.532 -2.992 -15.922 1 98.81 78 GLU A O 1
ATOM 614 N N . LEU A 1 79 ? 3.734 -3.035 -16.234 1 98.81 79 LEU A N 1
ATOM 615 C CA . LEU A 1 79 ? 3.969 -1.973 -15.266 1 98.81 79 LEU A CA 1
ATOM 616 C C . LEU A 1 79 ? 3.363 -0.656 -15.742 1 98.81 79 LEU A C 1
ATOM 618 O O . LEU A 1 79 ? 3.568 -0.255 -16.891 1 98.81 79 LEU A O 1
ATOM 622 N N . ILE A 1 80 ? 2.562 -0.037 -14.969 1 98.75 80 ILE A N 1
ATOM 623 C CA . ILE A 1 80 ? 2.037 1.293 -15.258 1 98.75 80 ILE A CA 1
ATOM 624 C C . ILE A 1 80 ? 2.912 2.35 -14.586 1 98.75 80 ILE A C 1
ATOM 626 O O . ILE A 1 80 ? 3.518 3.184 -15.266 1 98.75 80 ILE A O 1
ATOM 630 N N . ASP A 1 81 ? 3.037 2.334 -13.312 1 98.75 81 ASP A N 1
ATOM 631 C CA . ASP A 1 81 ? 3.871 3.262 -12.555 1 98.75 81 ASP A CA 1
ATOM 632 C C . ASP A 1 81 ? 4.367 2.625 -11.258 1 98.75 81 ASP A C 1
ATOM 634 O O . ASP A 1 81 ? 3.848 1.591 -10.828 1 98.75 81 ASP A O 1
ATOM 638 N N . LEU A 1 82 ? 5.414 3.219 -10.688 1 98.88 82 LEU A N 1
ATOM 639 C CA . LEU A 1 82 ? 5.91 2.889 -9.359 1 98.88 82 LEU A CA 1
ATOM 640 C C . LEU A 1 82 ? 5.789 4.086 -8.422 1 98.88 82 LEU A C 1
ATOM 642 O O . LEU A 1 82 ? 6.074 5.219 -8.812 1 98.88 82 LEU A O 1
ATOM 646 N N . TYR A 1 83 ? 5.285 3.869 -7.23 1 98.94 83 TYR A N 1
ATOM 647 C CA . TYR A 1 83 ? 5.219 4.844 -6.148 1 98.94 83 TYR A CA 1
ATOM 648 C C . TYR A 1 83 ? 5.992 4.359 -4.926 1 98.94 83 TYR A C 1
ATOM 650 O O . TYR A 1 83 ? 5.852 3.205 -4.516 1 98.94 83 TYR A O 1
ATOM 658 N N . VAL A 1 84 ? 6.777 5.238 -4.328 1 98.69 84 VAL A N 1
ATOM 659 C CA . VAL A 1 84 ? 7.641 4.727 -3.27 1 98.69 84 VAL A CA 1
ATOM 660 C C . VAL A 1 84 ? 7.488 5.582 -2.018 1 98.69 84 VAL A C 1
ATOM 662 O O . VAL A 1 84 ? 7.094 6.75 -2.1 1 98.69 84 VAL A O 1
ATOM 665 N N . SER A 1 85 ? 7.676 5.012 -0.861 1 98.44 85 SER A N 1
ATOM 666 C CA . SER A 1 85 ? 7.883 5.566 0.474 1 98.44 85 SER A CA 1
ATOM 667 C C . SER A 1 85 ? 9.234 5.141 1.045 1 98.44 85 SER A C 1
ATOM 669 O O . SER A 1 85 ? 9.992 4.43 0.388 1 98.44 85 SER A O 1
ATOM 671 N N . PRO A 1 86 ? 9.586 5.578 2.211 1 97.94 86 PRO A N 1
ATOM 672 C CA . PRO A 1 86 ? 10.914 5.285 2.742 1 97.94 86 PRO A CA 1
ATOM 673 C C . PRO A 1 86 ? 11.188 3.787 2.857 1 97.94 86 PRO A C 1
ATOM 675 O O . PRO A 1 86 ? 12.336 3.355 2.758 1 97.94 86 PRO A O 1
ATOM 678 N N . ASP A 1 87 ? 10.117 2.982 3.092 1 98 87 ASP A N 1
ATOM 679 C CA . ASP A 1 87 ? 10.398 1.562 3.281 1 98 87 ASP A CA 1
ATOM 680 C C . ASP A 1 87 ? 9.438 0.702 2.457 1 98 87 ASP A C 1
ATOM 682 O O . ASP A 1 87 ? 9.195 -0.46 2.789 1 98 87 ASP A O 1
ATOM 686 N N . SER A 1 88 ? 8.812 1.319 1.426 1 98.56 88 SER A N 1
ATOM 687 C CA . SER A 1 88 ? 7.855 0.529 0.661 1 98.56 88 SER A CA 1
ATOM 688 C C . SER A 1 88 ? 7.758 1.021 -0.779 1 98.56 88 SER A C 1
ATOM 690 O O . SER A 1 88 ? 8.195 2.131 -1.093 1 98.56 88 SER A O 1
ATOM 692 N N . VAL A 1 89 ? 7.234 0.163 -1.611 1 98.88 89 VAL A N 1
ATOM 693 C CA . VAL A 1 89 ? 6.918 0.479 -3 1 98.88 89 VAL A CA 1
ATOM 694 C C . VAL A 1 89 ? 5.531 -0.059 -3.35 1 98.88 89 VAL A C 1
ATOM 696 O O . VAL A 1 89 ? 5.164 -1.163 -2.939 1 98.88 89 VAL A O 1
ATOM 699 N N . VAL A 1 90 ? 4.699 0.731 -3.951 1 98.94 90 VAL A N 1
ATOM 700 C CA . VAL A 1 90 ? 3.49 0.289 -4.641 1 98.94 90 VAL A CA 1
ATOM 701 C C . VAL A 1 90 ? 3.793 0.052 -6.117 1 98.94 90 VAL A C 1
ATOM 703 O O . VAL A 1 90 ? 4.18 0.977 -6.832 1 98.94 90 VAL A O 1
ATOM 706 N N . VAL A 1 91 ? 3.705 -1.128 -6.504 1 98.94 91 VAL A N 1
ATOM 707 C CA . VAL A 1 91 ? 3.787 -1.491 -7.914 1 98.94 91 VAL A CA 1
ATOM 708 C C . VAL A 1 91 ? 2.398 -1.419 -8.547 1 98.94 91 VAL A C 1
ATOM 710 O O . VAL A 1 91 ? 1.543 -2.266 -8.281 1 98.94 91 VAL A O 1
ATOM 713 N N . PHE A 1 92 ? 2.15 -0.442 -9.352 1 98.88 92 PHE A N 1
ATOM 714 C CA . PHE A 1 92 ? 0.9 -0.291 -10.086 1 98.88 92 PHE A CA 1
ATOM 715 C C . PHE A 1 92 ? 1.008 -0.911 -11.477 1 98.88 92 PHE A C 1
ATOM 717 O O . PHE A 1 92 ? 1.852 -0.507 -12.281 1 98.88 92 PHE A O 1
ATOM 724 N N . TYR A 1 93 ? 0.203 -1.889 -11.742 1 98.88 93 TYR A N 1
ATOM 725 C CA . TYR A 1 93 ? 0.34 -2.625 -12.992 1 98.88 93 TYR A CA 1
ATOM 726 C C . TYR A 1 93 ? -1.016 -3.111 -13.492 1 98.88 93 TYR A C 1
ATOM 728 O O . TYR A 1 93 ? -2.016 -3.025 -12.773 1 98.88 93 TYR A O 1
ATOM 736 N N . GLN A 1 94 ? -1.04 -3.514 -14.719 1 98.56 94 GLN A N 1
ATOM 737 C CA . GLN A 1 94 ? -2.174 -4.203 -15.328 1 98.56 94 GLN A CA 1
ATOM 738 C C . GLN A 1 94 ? -1.823 -5.652 -15.656 1 98.56 94 GLN A C 1
ATOM 740 O O . GLN A 1 94 ? -0.734 -5.934 -16.156 1 98.56 94 GLN A O 1
ATOM 745 N N . ASN A 1 95 ? -2.773 -6.582 -15.305 1 98.25 95 ASN A N 1
ATOM 746 C CA . ASN A 1 95 ? -2.514 -7.977 -15.648 1 98.25 95 ASN A CA 1
ATOM 747 C C . ASN A 1 95 ? -2.971 -8.297 -17.078 1 98.25 95 ASN A C 1
ATOM 749 O O . ASN A 1 95 ? -3.391 -7.398 -17.812 1 98.25 95 ASN A O 1
ATOM 753 N N . GLU A 1 96 ? -2.846 -9.547 -17.531 1 98.06 96 GLU A N 1
ATOM 754 C CA . GLU A 1 96 ? -3.078 -9.984 -18.906 1 98.06 96 GLU A CA 1
ATOM 755 C C . GLU A 1 96 ? -4.531 -9.758 -19.312 1 98.06 96 GLU A C 1
ATOM 757 O O . GLU A 1 96 ? -4.848 -9.719 -20.5 1 98.06 96 GLU A O 1
ATOM 762 N N . ARG A 1 97 ? -5.383 -9.57 -18.344 1 97.19 97 ARG A N 1
ATOM 763 C CA . ARG A 1 97 ? -6.801 -9.367 -18.625 1 97.19 97 ARG A CA 1
ATOM 764 C C . ARG A 1 97 ? -7.156 -7.883 -18.594 1 97.19 97 ARG A C 1
ATOM 766 O O . ARG A 1 97 ? -8.328 -7.52 -18.688 1 97.19 97 ARG A O 1
ATOM 773 N N . GLY A 1 98 ? -6.195 -7.078 -18.312 1 97.25 98 GLY A N 1
ATOM 774 C CA . GLY A 1 98 ? -6.414 -5.645 -18.312 1 97.25 98 GLY A CA 1
ATOM 775 C C . GLY A 1 98 ? -6.863 -5.113 -16.969 1 97.25 98 GLY A C 1
ATOM 776 O O . GLY A 1 98 ? -7.227 -3.939 -16.844 1 97.25 98 GLY A O 1
ATOM 777 N N . LYS A 1 99 ? -6.898 -5.941 -15.992 1 97.81 99 LYS A N 1
ATOM 778 C CA . LYS A 1 99 ? -7.281 -5.508 -14.648 1 97.81 99 LYS A CA 1
ATOM 779 C C . LYS A 1 99 ? -6.129 -4.781 -13.961 1 97.81 99 LYS A C 1
ATOM 781 O O . LYS A 1 99 ? -5 -5.277 -13.93 1 97.81 99 LYS A O 1
ATOM 786 N N . LYS A 1 100 ? -6.422 -3.658 -13.469 1 98.44 100 LYS A N 1
ATOM 787 C CA . LYS A 1 100 ? -5.422 -2.863 -12.766 1 98.44 100 LYS A CA 1
ATOM 788 C C . LYS A 1 100 ? -5.312 -3.291 -11.305 1 98.44 100 LYS A C 1
ATOM 790 O O . LYS A 1 100 ? -6.324 -3.574 -10.656 1 98.44 100 LYS A O 1
ATOM 795 N N . ILE A 1 101 ? -4.113 -3.369 -10.797 1 98.75 101 ILE A N 1
ATOM 796 C CA . ILE A 1 101 ? -3.814 -3.826 -9.438 1 98.75 101 ILE A CA 1
ATOM 797 C C . ILE A 1 101 ? -2.76 -2.922 -8.812 1 98.75 101 ILE A C 1
ATOM 799 O O . ILE A 1 101 ? -1.801 -2.52 -9.477 1 98.75 101 ILE A O 1
ATOM 803 N N . CYS A 1 102 ? -2.961 -2.545 -7.602 1 98.88 102 CYS A N 1
ATOM 804 C CA . CYS A 1 102 ? -1.917 -1.92 -6.797 1 98.88 102 CYS A CA 1
ATOM 805 C C . CYS A 1 102 ? -1.324 -2.914 -5.805 1 98.88 102 CYS A C 1
ATOM 807 O O . CYS A 1 102 ? -1.976 -3.281 -4.824 1 98.88 102 CYS A O 1
ATOM 809 N N . GLU A 1 103 ? -0.123 -3.355 -6.043 1 98.94 103 GLU A N 1
ATOM 810 C CA . GLU A 1 103 ? 0.615 -4.227 -5.137 1 98.94 103 GLU A CA 1
ATOM 811 C C . GLU A 1 103 ? 1.482 -3.418 -4.176 1 98.94 103 GLU A C 1
ATOM 813 O O . GLU A 1 103 ? 2.396 -2.713 -4.602 1 98.94 103 GLU A O 1
ATOM 818 N N . TYR A 1 104 ? 1.142 -3.512 -2.855 1 98.94 104 TYR A N 1
ATOM 819 C CA . TYR A 1 104 ? 1.964 -2.875 -1.834 1 98.94 104 TYR A CA 1
ATOM 820 C C . TYR A 1 104 ? 3.018 -3.84 -1.303 1 98.94 104 TYR A C 1
ATOM 822 O O . TYR A 1 104 ? 2.693 -4.957 -0.888 1 98.94 104 TYR A O 1
ATOM 830 N N . LEU A 1 105 ? 4.277 -3.416 -1.316 1 98.94 105 LEU A N 1
ATOM 831 C CA . LEU A 1 105 ? 5.41 -4.191 -0.818 1 98.94 105 LEU A CA 1
ATOM 832 C C . LEU A 1 105 ? 6.219 -3.383 0.193 1 98.94 105 LEU A C 1
ATOM 834 O O . LEU A 1 105 ? 6.754 -2.324 -0.14 1 98.94 105 LEU A O 1
ATOM 838 N N . ARG A 1 106 ? 6.297 -3.885 1.417 1 98.81 106 ARG A N 1
ATOM 839 C CA . ARG A 1 106 ? 7.121 -3.254 2.441 1 98.81 106 ARG A CA 1
ATOM 840 C C . ARG A 1 106 ? 8.406 -4.043 2.672 1 98.81 106 ARG A C 1
ATOM 842 O O . ARG A 1 106 ? 8.383 -5.273 2.74 1 98.81 106 ARG A O 1
ATOM 849 N N . LEU A 1 107 ? 9.477 -3.326 2.859 1 98.44 107 LEU A N 1
ATOM 850 C CA . LEU A 1 107 ? 10.789 -3.951 2.977 1 98.44 107 LEU A CA 1
ATOM 851 C C . LEU A 1 107 ? 11.328 -3.811 4.395 1 98.44 107 LEU A C 1
ATOM 853 O O . LEU A 1 107 ? 11.031 -2.836 5.086 1 98.44 107 LEU A O 1
ATOM 857 N N . ASP A 1 108 ? 12.148 -4.789 4.793 1 97.25 108 ASP A N 1
ATOM 858 C CA . ASP A 1 108 ? 12.953 -4.625 6 1 97.25 108 ASP A CA 1
ATOM 859 C C . ASP A 1 108 ? 14.273 -3.928 5.691 1 97.25 108 ASP A C 1
ATOM 861 O O . ASP A 1 108 ? 14.5 -3.492 4.559 1 97.25 108 ASP A O 1
ATOM 865 N N . ALA A 1 109 ? 15.07 -3.764 6.676 1 95.12 109 ALA A N 1
ATOM 866 C CA . ALA A 1 109 ? 16.328 -3.023 6.543 1 95.12 109 ALA A CA 1
ATOM 867 C C . ALA A 1 109 ? 17.266 -3.703 5.543 1 95.12 109 ALA A C 1
ATOM 869 O O . ALA A 1 109 ? 18.062 -3.037 4.883 1 95.12 109 ALA A O 1
ATOM 870 N N . ALA A 1 110 ? 17.156 -5.023 5.32 1 95.62 110 ALA A N 1
ATOM 871 C CA . ALA A 1 110 ? 18.016 -5.797 4.426 1 95.62 110 ALA A CA 1
ATOM 872 C C . ALA A 1 110 ? 17.516 -5.73 2.986 1 95.62 110 ALA A C 1
ATOM 874 O O . ALA A 1 110 ? 18.109 -6.309 2.082 1 95.62 110 ALA A O 1
ATOM 875 N N . GLY A 1 111 ? 16.375 -5.074 2.766 1 96.88 111 GLY A N 1
ATOM 876 C CA . GLY A 1 111 ? 15.859 -4.918 1.417 1 96.88 111 GLY A CA 1
ATOM 877 C C . GLY A 1 111 ? 15 -6.086 0.974 1 96.88 111 GLY A C 1
ATOM 878 O O . GLY A 1 111 ? 14.734 -6.25 -0.22 1 96.88 111 GLY A O 1
ATOM 879 N N . LYS A 1 112 ? 14.625 -6.902 1.931 1 98.31 112 LYS A N 1
ATOM 880 C CA . LYS A 1 112 ? 13.695 -7.988 1.631 1 98.31 112 LYS A CA 1
ATOM 881 C C . LYS A 1 112 ? 12.25 -7.578 1.916 1 98.31 112 LYS A C 1
ATOM 883 O O . LYS A 1 112 ? 11.992 -6.828 2.859 1 98.31 112 LYS A O 1
ATOM 888 N N . ILE A 1 113 ? 11.305 -8.102 1.097 1 98.81 113 ILE A N 1
ATOM 889 C CA . ILE A 1 113 ? 9.891 -7.816 1.308 1 98.81 113 ILE A CA 1
ATOM 890 C C . ILE A 1 113 ? 9.398 -8.562 2.545 1 98.81 113 ILE A C 1
ATOM 892 O O . ILE A 1 113 ? 9.547 -9.781 2.645 1 98.81 113 ILE A O 1
ATOM 896 N N . VAL A 1 114 ? 8.789 -7.859 3.473 1 98.75 114 VAL A N 1
ATOM 897 C CA . VAL A 1 114 ? 8.305 -8.484 4.699 1 98.75 114 VAL A CA 1
ATOM 898 C C . VAL A 1 114 ? 6.777 -8.469 4.715 1 98.75 114 VAL A C 1
ATOM 900 O O . VAL A 1 114 ? 6.152 -9.188 5.496 1 98.75 114 VAL A O 1
ATOM 903 N N . GLN A 1 115 ? 6.219 -7.727 3.904 1 98.88 115 GLN A N 1
ATOM 904 C CA . GLN A 1 115 ? 4.77 -7.582 3.785 1 98.88 115 GLN A CA 1
ATOM 905 C C . GLN A 1 115 ? 4.363 -7.293 2.344 1 98.88 115 GLN A C 1
ATOM 907 O O . GLN A 1 115 ? 4.938 -6.414 1.695 1 98.88 115 GLN A O 1
ATOM 912 N N . GLY A 1 116 ? 3.455 -8.008 1.826 1 98.88 116 GLY A N 1
ATOM 913 C CA . GLY A 1 116 ? 2.809 -7.754 0.549 1 98.88 116 GLY A CA 1
ATOM 914 C C . GLY A 1 116 ? 1.294 -7.719 0.643 1 98.88 116 GLY A C 1
ATOM 915 O O . GLY A 1 116 ? 0.696 -8.492 1.392 1 98.88 116 GLY A O 1
ATOM 916 N N . SER A 1 117 ? 0.654 -6.875 -0.009 1 98.81 117 SER A N 1
ATOM 917 C CA . SER A 1 117 ? -0.798 -6.789 -0.124 1 98.81 117 SER A CA 1
ATOM 918 C C . SER A 1 117 ? -1.226 -6.562 -1.57 1 98.81 117 SER A C 1
ATOM 920 O O . SER A 1 117 ? -0.82 -5.582 -2.197 1 98.81 117 SER A O 1
ATOM 922 N N . ALA A 1 118 ? -1.945 -7.457 -2.127 1 98.88 118 ALA A N 1
ATOM 923 C CA . ALA A 1 118 ? -2.559 -7.254 -3.438 1 98.88 118 ALA A CA 1
ATOM 924 C C . ALA A 1 118 ? -3.881 -6.504 -3.314 1 98.88 118 ALA A C 1
ATOM 926 O O . ALA A 1 118 ? -4.844 -7.02 -2.748 1 98.88 118 ALA A O 1
ATOM 927 N N . ASN A 1 119 ? -3.959 -5.324 -3.814 1 98.88 119 ASN A N 1
ATOM 928 C CA . ASN A 1 119 ? -5.156 -4.496 -3.748 1 98.88 119 ASN A CA 1
ATOM 929 C C . ASN A 1 119 ? -5.824 -4.367 -5.113 1 98.88 119 ASN A C 1
ATOM 931 O O . ASN A 1 119 ? -5.184 -3.951 -6.086 1 98.88 119 ASN A O 1
ATOM 935 N N . HIS A 1 120 ? -7.027 -4.73 -5.203 1 98.69 120 HIS A N 1
ATOM 936 C CA . HIS A 1 120 ? -7.777 -4.773 -6.453 1 98.69 120 HIS A CA 1
ATOM 937 C C . HIS A 1 120 ? -8.789 -3.631 -6.527 1 98.69 120 HIS A C 1
ATOM 939 O O . HIS A 1 120 ? -9.328 -3.207 -5.504 1 98.69 120 HIS A O 1
ATOM 945 N N . LEU A 1 121 ? -9.023 -3.141 -7.75 1 98.44 121 LEU A N 1
ATOM 946 C CA . LEU A 1 121 ? -9.898 -2.004 -8.008 1 98.44 121 LEU A CA 1
ATOM 947 C C . LEU A 1 121 ? -11.297 -2.258 -7.453 1 98.44 121 LEU A C 1
ATOM 949 O O . LEU A 1 121 ? -11.844 -3.354 -7.605 1 98.44 121 LEU A O 1
ATOM 953 N N . VAL A 1 122 ? -11.766 -1.268 -6.715 1 96.56 122 VAL A N 1
ATOM 954 C CA . VAL A 1 122 ? -13.133 -1.352 -6.219 1 96.56 122 VAL A CA 1
ATOM 955 C C . VAL A 1 122 ? -13.93 -0.144 -6.703 1 96.56 122 VAL A C 1
ATOM 957 O O . VAL A 1 122 ? -13.391 0.954 -6.84 1 96.56 122 VAL A O 1
ATOM 960 N N . ALA A 1 123 ? -15.188 -0.249 -7.059 1 81.56 123 ALA A N 1
ATOM 961 C CA . ALA A 1 123 ? -16.062 0.815 -7.535 1 81.56 123 ALA A CA 1
ATOM 962 C C . ALA A 1 123 ? -16.484 1.74 -6.395 1 81.56 123 ALA A C 1
ATOM 964 O O . ALA A 1 123 ? -16.594 1.307 -5.246 1 81.56 123 ALA A O 1
ATOM 965 N N . MET B 1 1 ? -13.312 -14.367 13.953 1 40.56 1 MET B N 1
ATOM 966 C CA . MET B 1 1 ? -13.922 -13.633 12.844 1 40.56 1 MET B CA 1
ATOM 967 C C . MET B 1 1 ? -12.875 -13.281 11.789 1 40.56 1 MET B C 1
ATOM 969 O O . MET B 1 1 ? -11.719 -13.016 12.117 1 40.56 1 MET B O 1
ATOM 973 N N . PRO B 1 2 ? -13.219 -13.555 10.609 1 52.22 2 PRO B N 1
ATOM 974 C CA . PRO B 1 2 ? -12.141 -13.32 9.656 1 52.22 2 PRO B CA 1
ATOM 975 C C . PRO B 1 2 ? -11.57 -11.914 9.742 1 52.22 2 PRO B C 1
ATOM 977 O O . PRO B 1 2 ? -12.297 -10.961 10.055 1 52.22 2 PRO B O 1
ATOM 980 N N . ASP B 1 3 ? -10.305 -11.797 10.07 1 66 3 ASP B N 1
ATOM 981 C CA . ASP B 1 3 ? -9.594 -10.523 10.148 1 66 3 ASP B CA 1
ATOM 982 C C . ASP B 1 3 ? -9.695 -9.758 8.836 1 66 3 ASP B C 1
ATOM 984 O O . ASP B 1 3 ? -8.867 -8.891 8.547 1 66 3 ASP B O 1
ATOM 988 N N . HIS B 1 4 ? -10.906 -10.148 8.086 1 86.5 4 HIS B N 1
ATOM 989 C CA . HIS B 1 4 ? -11.086 -9.484 6.801 1 86.5 4 HIS B CA 1
ATOM 990 C C . HIS B 1 4 ? -12.258 -8.508 6.848 1 86.5 4 HIS B C 1
ATOM 992 O O . HIS B 1 4 ? -13.211 -8.711 7.605 1 86.5 4 HIS B O 1
ATOM 998 N N . HIS B 1 5 ? -12.148 -7.5 6.086 1 94.94 5 HIS B N 1
ATOM 999 C CA . HIS B 1 5 ? -13.203 -6.5 5.938 1 94.94 5 HIS B CA 1
ATOM 1000 C C . HIS B 1 5 ? -13.898 -6.629 4.586 1 94.94 5 HIS B C 1
ATOM 1002 O O . HIS B 1 5 ? -13.273 -7.023 3.598 1 94.94 5 HIS B O 1
ATOM 1008 N N . GLU B 1 6 ? -15.188 -6.32 4.582 1 95.06 6 GLU B N 1
ATOM 1009 C CA . GLU B 1 6 ? -15.891 -6.223 3.309 1 95.06 6 GLU B CA 1
ATOM 1010 C C . GLU B 1 6 ? -15.297 -5.125 2.43 1 95.06 6 GLU B C 1
ATOM 1012 O O . GLU B 1 6 ? -14.977 -4.039 2.916 1 95.06 6 GLU B O 1
ATOM 1017 N N . PRO B 1 7 ? -15.164 -5.422 1.124 1 96.94 7 PRO B N 1
ATOM 1018 C CA . PRO B 1 7 ? -14.602 -4.418 0.218 1 96.94 7 PRO B CA 1
ATOM 1019 C C . PRO B 1 7 ? -15.32 -3.076 0.299 1 96.94 7 PRO B C 1
ATOM 1021 O O . PRO B 1 7 ? -14.688 -2.021 0.252 1 96.94 7 PRO B O 1
ATOM 1024 N N . ALA B 1 8 ? -16.641 -3.07 0.459 1 97.06 8 ALA B N 1
ATOM 1025 C CA . ALA B 1 8 ? -17.406 -1.833 0.522 1 97.06 8 ALA B CA 1
ATOM 1026 C C . ALA B 1 8 ? -17.016 -1.007 1.745 1 97.06 8 ALA B C 1
ATOM 1028 O O . ALA B 1 8 ? -17.031 0.226 1.697 1 97.06 8 ALA B O 1
ATOM 1029 N N . LEU B 1 9 ? -16.719 -1.678 2.812 1 97 9 LEU B N 1
ATOM 1030 C CA . LEU B 1 9 ? -16.297 -0.987 4.027 1 97 9 LEU B CA 1
ATOM 1031 C C . LEU B 1 9 ? -14.945 -0.317 3.832 1 97 9 LEU B C 1
ATOM 1033 O O . LEU B 1 9 ? -14.75 0.825 4.254 1 97 9 LEU B O 1
ATOM 1037 N N . LEU B 1 10 ? -14.047 -1.006 3.221 1 98.31 10 LEU B N 1
ATOM 1038 C CA . LEU B 1 10 ? -12.734 -0.438 2.939 1 98.31 10 LEU B CA 1
ATOM 1039 C C . LEU B 1 10 ? -12.844 0.75 1.991 1 98.31 10 LEU B C 1
ATOM 1041 O O . LEU B 1 10 ? -12.188 1.775 2.195 1 98.31 10 LEU B O 1
ATOM 1045 N N . ALA B 1 11 ? -13.68 0.632 0.95 1 98.38 11 ALA B N 1
ATOM 1046 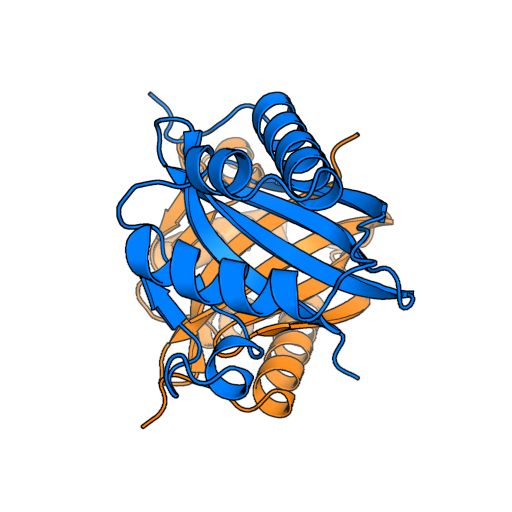C CA . ALA B 1 11 ? -13.898 1.739 0.022 1 98.38 11 ALA B CA 1
ATOM 1047 C C . ALA B 1 11 ? -14.477 2.951 0.742 1 98.38 11 ALA B C 1
ATOM 1049 O O . ALA B 1 11 ? -14.07 4.086 0.493 1 98.38 11 ALA B O 1
ATOM 1050 N N . ALA B 1 12 ? -15.414 2.715 1.63 1 98.5 12 ALA B N 1
ATOM 1051 C CA . ALA B 1 12 ? -16 3.799 2.408 1 98.5 12 ALA B CA 1
ATOM 1052 C C . ALA B 1 12 ? -14.953 4.496 3.268 1 98.5 12 ALA B C 1
ATOM 1054 O O . ALA B 1 12 ? -14.953 5.723 3.379 1 98.5 12 ALA B O 1
ATOM 1055 N N . LEU B 1 13 ? -14.133 3.709 3.883 1 98.62 13 LEU B N 1
ATOM 1056 C CA . LEU B 1 13 ? -13.055 4.285 4.676 1 98.62 13 LEU B CA 1
ATOM 1057 C C . LEU B 1 13 ? -12.172 5.188 3.818 1 98.62 13 LEU B C 1
ATOM 1059 O O . LEU B 1 13 ? -11.789 6.281 4.25 1 98.62 13 LEU B O 1
ATOM 1063 N N . GLY B 1 14 ? -11.773 4.727 2.602 1 98.88 14 GLY B N 1
ATOM 1064 C CA . GLY B 1 14 ? -10.984 5.551 1.701 1 98.88 14 GLY B CA 1
ATOM 1065 C C . GLY B 1 14 ? -11.641 6.875 1.369 1 98.88 14 GLY B C 1
ATOM 1066 O O . GLY B 1 14 ? -10.984 7.918 1.357 1 98.88 14 GLY B O 1
ATOM 1067 N N . ARG B 1 15 ? -12.938 6.855 1.123 1 98.75 15 ARG B N 1
ATOM 1068 C CA . ARG B 1 15 ? -13.672 8.078 0.8 1 98.75 15 ARG B CA 1
ATOM 1069 C C . ARG B 1 15 ? -13.766 8.992 2.014 1 98.75 15 ARG B C 1
ATOM 1071 O O . ARG B 1 15 ? -13.648 10.211 1.886 1 98.75 15 ARG B O 1
ATOM 1078 N N . ASP B 1 16 ? -13.984 8.391 3.166 1 98.81 16 ASP B N 1
ATOM 1079 C CA . ASP B 1 16 ? -14.008 9.172 4.398 1 98.81 16 ASP B CA 1
ATOM 1080 C C . ASP B 1 16 ? -12.664 9.836 4.652 1 98.81 16 ASP B C 1
ATOM 1082 O O . ASP B 1 16 ? -12.609 10.977 5.125 1 98.81 16 ASP B O 1
ATOM 1086 N N . TRP B 1 17 ? -11.633 9.109 4.43 1 98.88 17 TRP B N 1
ATOM 1087 C CA . TRP B 1 17 ? -10.281 9.625 4.582 1 98.88 17 TRP B CA 1
ATOM 1088 C C . TRP B 1 17 ? -10.062 10.852 3.701 1 98.88 17 TRP B C 1
ATOM 1090 O O . TRP B 1 17 ? -9.633 11.898 4.184 1 98.88 17 TRP B O 1
ATOM 1100 N N . ILE B 1 18 ? -10.391 10.805 2.418 1 98.88 18 ILE B N 1
ATOM 1101 C CA . ILE B 1 18 ? -10.289 11.914 1.481 1 98.88 18 ILE B CA 1
ATOM 1102 C C . ILE B 1 18 ? -11.109 13.094 1.989 1 98.88 18 ILE B C 1
ATOM 1104 O O . ILE B 1 18 ? -10.625 14.227 2.023 1 98.88 18 ILE B O 1
ATOM 1108 N N . ALA B 1 19 ? -12.32 12.812 2.387 1 98.81 19 ALA B N 1
ATOM 1109 C CA . ALA B 1 19 ? -13.219 13.859 2.85 1 98.81 19 ALA B CA 1
ATOM 1110 C C . ALA B 1 19 ? -12.648 14.578 4.07 1 98.81 19 ALA B C 1
ATOM 1112 O O . ALA B 1 19 ? -12.734 15.805 4.172 1 98.81 19 ALA B O 1
ATOM 1113 N N . ALA B 1 20 ? -12.141 13.828 4.992 1 98.81 20 ALA B N 1
ATOM 1114 C CA . ALA B 1 20 ? -11.578 14.414 6.207 1 98.81 20 ALA B CA 1
ATOM 1115 C C . ALA B 1 20 ? -10.414 15.344 5.879 1 98.81 20 ALA B C 1
ATOM 1117 O O . ALA B 1 20 ? -10.305 16.438 6.43 1 98.81 20 ALA B O 1
ATOM 1118 N N . TRP B 1 21 ? -9.508 14.906 5.02 1 98.69 21 TRP B N 1
ATOM 1119 C CA . TRP B 1 21 ? -8.375 15.734 4.617 1 98.69 21 TRP B CA 1
ATOM 1120 C C . TRP B 1 21 ? -8.844 16.984 3.885 1 98.69 21 TRP B C 1
ATOM 1122 O O . TRP B 1 21 ? -8.352 18.078 4.145 1 98.69 21 TRP B O 1
ATOM 1132 N N . ASN B 1 22 ? -9.805 16.828 2.984 1 98.75 22 ASN B N 1
ATOM 1133 C CA . ASN B 1 22 ? -10.305 17.969 2.215 1 98.75 22 ASN B CA 1
ATOM 1134 C C . ASN B 1 22 ? -11.047 18.969 3.102 1 98.75 22 ASN B C 1
ATOM 1136 O O . ASN B 1 22 ? -11.086 20.156 2.801 1 98.75 22 ASN B O 1
ATOM 1140 N N . ALA B 1 23 ? -11.625 18.5 4.168 1 98.25 23 ALA B N 1
ATOM 1141 C CA . ALA B 1 23 ? -12.258 19.375 5.148 1 98.25 23 ALA B CA 1
ATOM 1142 C C . ALA B 1 23 ? -11.219 20.031 6.055 1 98.25 23 ALA B C 1
ATOM 1144 O O . ALA B 1 23 ? -11.555 20.891 6.875 1 98.25 23 ALA B O 1
ATOM 1145 N N . ARG B 1 24 ? -9.977 19.594 5.98 1 97.69 24 ARG B N 1
ATOM 1146 C CA . ARG B 1 24 ? -8.883 20.047 6.836 1 97.69 24 ARG B CA 1
ATOM 1147 C C . ARG B 1 24 ? -9.219 19.828 8.305 1 97.69 24 ARG B C 1
ATOM 1149 O O . ARG B 1 24 ? -8.914 20.672 9.148 1 97.69 24 ARG B O 1
ATOM 1156 N N . ASP B 1 25 ? -9.93 18.781 8.547 1 97.69 25 ASP B N 1
ATOM 1157 C CA . ASP B 1 25 ? -10.344 18.391 9.891 1 97.69 25 ASP B CA 1
ATOM 1158 C C . ASP B 1 25 ? -9.406 17.344 10.469 1 97.69 25 ASP B C 1
ATOM 1160 O O . ASP B 1 25 ? -9.695 16.141 10.391 1 97.69 25 ASP B O 1
ATOM 1164 N N . LEU B 1 26 ? -8.359 17.797 11.086 1 98.12 26 LEU B N 1
ATOM 1165 C CA . LEU B 1 26 ? -7.309 16.906 11.562 1 98.12 26 LEU B CA 1
ATOM 1166 C C . LEU B 1 26 ? -7.852 15.93 12.609 1 98.12 26 LEU B C 1
ATOM 1168 O O . LEU B 1 26 ? -7.457 14.766 12.641 1 98.12 26 LEU B O 1
ATOM 1172 N N . GLU B 1 27 ? -8.688 16.391 13.516 1 97.81 27 GLU B N 1
ATOM 1173 C CA . GLU B 1 27 ? -9.258 15.508 14.523 1 97.81 27 GLU B CA 1
ATOM 1174 C C . GLU B 1 27 ? -10.062 14.383 13.883 1 97.81 27 GLU B C 1
ATOM 1176 O O . GLU B 1 27 ? -9.992 13.234 14.312 1 97.81 27 GLU B O 1
ATOM 1181 N N . ARG B 1 28 ? -10.82 14.742 12.875 1 98.31 28 ARG B N 1
ATOM 1182 C CA . ARG B 1 28 ? -11.562 13.719 12.148 1 98.31 28 ARG B CA 1
ATOM 1183 C C . ARG B 1 28 ? -10.617 12.719 11.492 1 98.31 28 ARG B C 1
ATOM 1185 O O . ARG B 1 28 ? -10.867 11.508 11.516 1 98.31 28 ARG B O 1
ATOM 1192 N N . VAL B 1 29 ? -9.539 13.188 10.852 1 98.75 29 VAL B N 1
ATOM 1193 C CA . VAL B 1 29 ? -8.547 12.297 10.281 1 98.75 29 VAL B CA 1
ATOM 1194 C C . VAL B 1 29 ? -8.023 11.344 11.352 1 98.75 29 VAL B C 1
ATOM 1196 O O . VAL B 1 29 ? -8.008 10.125 11.156 1 98.75 29 VAL B O 1
ATOM 1199 N N . LEU B 1 30 ? -7.66 11.852 12.531 1 98.69 30 LEU B N 1
ATOM 1200 C CA . LEU B 1 30 ? -7.031 11.07 13.594 1 98.69 30 LEU B CA 1
ATOM 1201 C C . LEU B 1 30 ? -7.988 10.016 14.141 1 98.69 30 LEU B C 1
ATOM 1203 O O . LEU B 1 30 ? -7.555 8.953 14.578 1 98.69 30 LEU B O 1
ATOM 1207 N N . THR B 1 31 ? -9.289 10.266 14.078 1 98.38 31 THR B N 1
ATOM 1208 C CA . THR B 1 31 ? -10.273 9.312 14.586 1 98.38 31 THR B CA 1
ATOM 1209 C C . THR B 1 31 ? -10.281 8.055 13.727 1 98.38 31 THR B C 1
ATOM 1211 O O . THR B 1 31 ? -10.766 7.004 14.164 1 98.38 31 THR B O 1
ATOM 1214 N N . LEU B 1 32 ? -9.852 8.133 12.492 1 98.75 32 LEU B N 1
ATOM 1215 C CA . LEU B 1 32 ? -9.805 6.973 11.609 1 98.75 32 LEU B CA 1
ATOM 1216 C C . LEU B 1 32 ? -8.648 6.047 11.977 1 98.75 32 LEU B C 1
ATOM 1218 O O . LEU B 1 32 ? -8.609 4.895 11.539 1 98.75 32 LEU B O 1
ATOM 1222 N N . TYR B 1 33 ? -7.676 6.523 12.781 1 98.81 33 TYR B N 1
ATOM 1223 C CA . TYR B 1 33 ? -6.457 5.785 13.094 1 98.81 33 TYR B CA 1
ATOM 1224 C C . TYR B 1 33 ? -6.523 5.191 14.492 1 98.81 33 TYR B C 1
ATOM 1226 O O . TYR B 1 33 ? -7.102 5.793 15.398 1 98.81 33 TYR B O 1
ATOM 1234 N N . ALA B 1 34 ? -5.918 4.012 14.664 1 98.69 34 ALA B N 1
ATOM 1235 C CA . ALA B 1 34 ? -5.711 3.434 15.984 1 98.69 34 ALA B CA 1
ATOM 1236 C C . ALA B 1 34 ? -4.73 4.273 16.797 1 98.69 34 ALA B C 1
ATOM 1238 O O . ALA B 1 34 ? -3.926 5.02 16.25 1 98.69 34 ALA B O 1
ATOM 1239 N N . GLU B 1 35 ? -4.715 4.125 18.125 1 97.69 35 GLU B N 1
ATOM 1240 C CA . GLU B 1 35 ? -3.926 4.941 19.031 1 97.69 35 GLU B CA 1
ATOM 1241 C C . GLU B 1 35 ? -2.432 4.762 18.781 1 97.69 35 GLU B C 1
ATOM 1243 O O . GLU B 1 35 ? -1.653 5.707 18.938 1 97.69 35 GLU B O 1
ATOM 1248 N N . ASP B 1 36 ? -2.07 3.617 18.391 1 98.06 36 ASP B N 1
ATOM 1249 C CA . ASP B 1 36 ? -0.651 3.322 18.203 1 98.06 36 ASP B CA 1
ATOM 1250 C C . ASP B 1 36 ? -0.297 3.174 16.734 1 98.06 36 ASP B C 1
ATOM 1252 O O . ASP B 1 36 ? 0.681 2.508 16.391 1 98.06 36 ASP B O 1
ATOM 1256 N N . ALA B 1 37 ? -1.092 3.764 15.828 1 98.75 37 ALA B N 1
ATOM 1257 C CA . ALA B 1 37 ? -0.875 3.633 14.391 1 98.75 37 ALA B CA 1
ATOM 1258 C C . ALA B 1 37 ? 0.488 4.191 13.984 1 98.75 37 ALA B C 1
ATOM 1260 O O . ALA B 1 37 ? 1.024 5.078 14.656 1 98.75 37 ALA B O 1
ATOM 1261 N N . GLU B 1 38 ? 1.047 3.631 12.938 1 98.5 38 GLU B N 1
ATOM 1262 C CA . GLU B 1 38 ? 2.279 4.168 12.375 1 98.5 38 GLU B CA 1
ATOM 1263 C C . GLU B 1 38 ? 2.041 4.754 10.984 1 98.5 38 GLU B C 1
ATOM 1265 O O . GLU B 1 38 ? 1.185 4.273 10.242 1 98.5 38 GLU B O 1
ATOM 1270 N N . MET B 1 39 ? 2.775 5.766 10.688 1 98.69 39 MET B N 1
ATOM 1271 C CA . MET B 1 39 ? 2.77 6.434 9.391 1 98.69 39 MET B CA 1
ATOM 1272 C C . MET B 1 39 ? 4.184 6.559 8.836 1 98.69 39 MET B C 1
ATOM 1274 O O . MET B 1 39 ? 5.105 6.957 9.555 1 98.69 39 MET B O 1
ATOM 1278 N N . THR B 1 40 ? 4.402 6.184 7.617 1 98.5 40 THR B N 1
ATOM 1279 C CA . THR B 1 40 ? 5.688 6.328 6.938 1 98.5 40 THR B CA 1
ATOM 1280 C C . THR B 1 40 ? 5.551 7.227 5.711 1 98.5 40 THR B C 1
ATOM 1282 O O . THR B 1 40 ? 4.613 7.074 4.926 1 98.5 40 THR B O 1
ATOM 1285 N N . SER B 1 41 ? 6.383 8.172 5.562 1 98.38 41 SER B N 1
ATOM 1286 C CA . SER B 1 41 ? 6.402 9.117 4.453 1 98.38 41 SER B CA 1
ATOM 1287 C C . SER B 1 41 ? 7.773 9.781 4.312 1 98.38 41 SER B C 1
ATOM 1289 O O . SER B 1 41 ? 8.438 10.062 5.312 1 98.38 41 SER B O 1
ATOM 1291 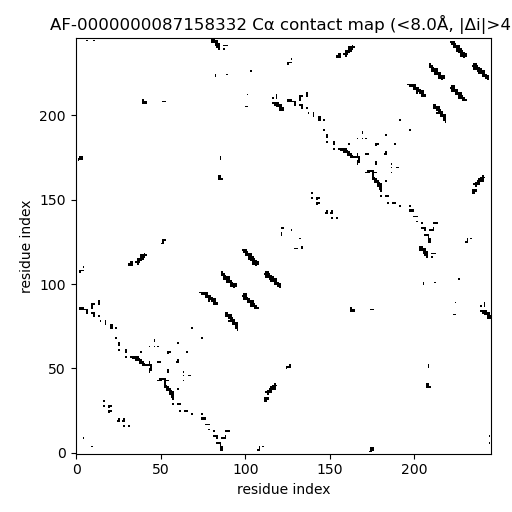N N . ASP B 1 42 ? 8.172 10.078 3.086 1 97.25 42 ASP B N 1
ATOM 1292 C CA . ASP B 1 42 ? 9.406 10.828 2.863 1 97.25 42 ASP B CA 1
ATOM 1293 C C . ASP B 1 42 ? 9.266 12.273 3.326 1 97.25 42 ASP B C 1
ATOM 1295 O O . ASP B 1 42 ? 10.258 12.992 3.457 1 97.25 42 ASP B O 1
ATOM 1299 N N . ARG B 1 43 ? 8.023 12.703 3.592 1 97.44 43 ARG B N 1
ATOM 1300 C CA . ARG B 1 43 ? 7.789 14.062 4.082 1 97.44 43 ARG B CA 1
ATOM 1301 C C . ARG B 1 43 ? 8.141 14.172 5.562 1 97.44 43 ARG B C 1
ATOM 1303 O O . ARG B 1 43 ? 8.367 15.273 6.07 1 97.44 43 ARG B O 1
ATOM 1310 N N . ILE B 1 44 ? 8.156 13.133 6.266 1 97.81 44 ILE B N 1
ATOM 1311 C CA . ILE B 1 44 ? 8.328 13.125 7.715 1 97.81 44 ILE B CA 1
ATOM 1312 C C . ILE B 1 44 ? 9.719 13.641 8.07 1 97.81 44 ILE B C 1
ATOM 1314 O O . ILE B 1 44 ? 9.859 14.594 8.844 1 97.81 44 ILE B O 1
ATOM 1318 N N . PRO B 1 45 ? 10.797 13.102 7.453 1 96 45 PRO B N 1
ATOM 1319 C CA . PRO B 1 45 ? 12.094 13.703 7.754 1 96 45 PRO B CA 1
ATOM 1320 C C . PRO B 1 45 ? 12.203 15.148 7.289 1 96 45 PRO B C 1
ATOM 1322 O O . PRO B 1 45 ? 12.82 15.977 7.965 1 96 45 PRO B O 1
ATOM 1325 N N . VAL B 1 46 ? 11.617 15.477 6.156 1 95.62 46 VAL B N 1
ATOM 1326 C CA . VAL B 1 46 ? 11.672 16.812 5.582 1 95.62 46 VAL B CA 1
ATOM 1327 C C . VAL B 1 46 ? 11.055 17.812 6.559 1 95.62 46 VAL B C 1
ATOM 1329 O O . VAL B 1 46 ? 11.531 18.953 6.668 1 95.62 46 VAL B O 1
ATOM 1332 N N . LEU B 1 47 ? 10.07 17.391 7.297 1 97.12 47 LEU B N 1
ATOM 1333 C CA . LEU B 1 47 ? 9.359 18.297 8.203 1 97.12 47 LEU B CA 1
ATOM 1334 C C . LEU B 1 47 ? 9.93 18.203 9.609 1 97.12 47 LEU B C 1
ATOM 1336 O O . LEU B 1 47 ? 9.375 18.797 10.547 1 97.12 47 LEU B O 1
ATOM 1340 N N . GLY B 1 48 ? 10.953 17.359 9.789 1 95.69 48 GLY B N 1
ATOM 1341 C CA . GLY B 1 48 ? 11.703 17.375 11.031 1 95.69 48 GLY B CA 1
ATOM 1342 C C . GLY B 1 48 ? 11.188 16.391 12.055 1 95.69 48 GLY B C 1
ATOM 1343 O O . GLY B 1 48 ? 11.383 16.562 13.258 1 95.69 48 GLY B O 1
ATOM 1344 N N . PHE B 1 49 ? 10.461 15.328 11.633 1 96.5 49 PHE B N 1
ATOM 1345 C CA . PHE B 1 49 ? 9.875 14.391 12.586 1 96.5 49 PHE B CA 1
ATOM 1346 C C . PHE B 1 49 ? 10.656 13.078 12.609 1 96.5 49 PHE B C 1
ATOM 1348 O O . PHE B 1 49 ? 10.102 12.023 12.914 1 96.5 49 PHE B O 1
ATOM 1355 N N . GLY B 1 50 ? 11.953 13.125 12.352 1 91.31 50 GLY B N 1
ATOM 1356 C CA . GLY B 1 50 ? 12.797 11.945 12.492 1 91.31 50 GLY B CA 1
ATOM 1357 C C . GLY B 1 50 ? 13.312 11.422 11.172 1 91.31 50 GLY B C 1
ATOM 1358 O O . GLY B 1 50 ? 12.602 11.445 10.164 1 91.31 50 GLY B O 1
ATOM 1359 N N . ALA B 1 51 ? 14.422 10.789 11.242 1 92 51 ALA B N 1
ATOM 1360 C CA . ALA B 1 51 ? 15.148 10.398 10.039 1 92 51 ALA B CA 1
ATOM 1361 C C . ALA B 1 51 ? 14.633 9.07 9.492 1 92 51 ALA B C 1
ATOM 1363 O O . ALA B 1 51 ? 14.875 8.734 8.336 1 92 51 ALA B O 1
ATOM 1364 N N . SER B 1 52 ? 13.906 8.352 10.297 1 91.31 52 SER B N 1
ATOM 1365 C CA . SER B 1 52 ? 13.453 7.023 9.883 1 91.31 52 SER B CA 1
ATOM 1366 C C . SER B 1 52 ? 12.375 7.113 8.812 1 91.31 52 SER B C 1
ATOM 1368 O O . SER B 1 52 ? 12.102 6.137 8.117 1 91.31 52 SER B O 1
ATOM 1370 N N . GLY B 1 53 ? 11.68 8.281 8.805 1 96.69 53 GLY B N 1
ATOM 1371 C CA . GLY B 1 53 ? 10.547 8.43 7.902 1 96.69 53 GLY B CA 1
ATOM 1372 C C . GLY B 1 53 ? 9.258 7.875 8.477 1 96.69 53 GLY B C 1
ATOM 1373 O O . GLY B 1 53 ? 8.227 7.848 7.789 1 96.69 53 GLY B O 1
ATOM 1374 N N . THR B 1 54 ? 9.328 7.449 9.719 1 97.5 54 THR B N 1
ATOM 1375 C CA . THR B 1 54 ? 8.156 6.867 10.352 1 97.5 54 THR B CA 1
ATOM 1376 C C . THR B 1 54 ? 7.863 7.551 11.688 1 97.5 54 THR B C 1
ATOM 1378 O O . THR B 1 54 ? 8.781 7.809 12.469 1 97.5 54 THR B O 1
ATOM 1381 N N . VAL B 1 55 ? 6.617 7.934 11.875 1 98.06 55 VAL B N 1
ATOM 1382 C CA . VAL B 1 55 ? 6.145 8.375 13.18 1 98.06 55 VAL B CA 1
ATOM 1383 C C . VAL B 1 55 ? 5.105 7.387 13.719 1 98.06 55 VAL B C 1
ATOM 1385 O O . VAL B 1 55 ? 4.488 6.652 12.945 1 98.06 55 VAL B O 1
ATOM 1388 N N . ARG B 1 56 ? 4.918 7.402 15.062 1 98.19 56 ARG B N 1
ATOM 1389 C CA . ARG B 1 56 ? 4.008 6.461 15.703 1 98.19 56 ARG B CA 1
ATOM 1390 C C . ARG B 1 56 ? 3.172 7.148 16.781 1 98.19 56 ARG B C 1
ATOM 1392 O O . ARG B 1 56 ? 3.688 7.965 17.547 1 98.19 56 ARG B O 1
ATOM 1399 N N . GLY B 1 57 ? 1.891 6.68 16.688 1 98.5 57 GLY B N 1
ATOM 1400 C CA . GLY B 1 57 ? 0.985 7.156 17.719 1 98.5 57 GLY B CA 1
ATOM 1401 C C . GLY B 1 57 ? 0.296 8.461 17.359 1 98.5 57 GLY B C 1
ATOM 1402 O O . GLY B 1 57 ? 0.855 9.281 16.625 1 98.5 57 GLY B O 1
ATOM 1403 N N . ASN B 1 58 ? -0.903 8.641 17.984 1 97.75 58 ASN B N 1
ATOM 1404 C CA . ASN B 1 58 ? -1.771 9.75 17.594 1 97.75 58 ASN B CA 1
ATOM 1405 C C . ASN B 1 58 ? -1.132 11.094 17.922 1 97.75 58 ASN B C 1
ATOM 1407 O O . ASN B 1 58 ? -1.341 12.078 17.203 1 97.75 58 ASN B O 1
ATOM 1411 N N . ASP B 1 59 ? -0.361 11.148 18.984 1 97.94 59 ASP B N 1
ATOM 1412 C CA . ASP B 1 59 ? 0.281 12.414 19.344 1 97.94 59 ASP B CA 1
ATOM 1413 C C . ASP B 1 59 ? 1.276 12.836 18.266 1 97.94 59 ASP B C 1
ATOM 1415 O O . ASP B 1 59 ? 1.277 13.992 17.828 1 97.94 59 ASP B O 1
ATOM 1419 N N . GLN B 1 60 ? 2.111 11.93 17.844 1 98.31 60 GLN B N 1
ATOM 1420 C CA . GLN B 1 60 ? 3.09 12.234 16.797 1 98.31 60 GLN B CA 1
ATOM 1421 C C . GLN B 1 60 ? 2.406 12.5 15.461 1 98.31 60 GLN B C 1
ATOM 1423 O O . GLN B 1 60 ? 2.842 13.359 14.695 1 98.31 60 GLN B O 1
ATOM 1428 N N . LEU B 1 61 ? 1.375 11.742 15.188 1 98.62 61 LEU B N 1
ATOM 1429 C CA . LEU B 1 61 ? 0.617 11.961 13.961 1 98.62 61 LEU B CA 1
ATOM 1430 C C . LEU B 1 61 ? -0.01 13.352 13.961 1 98.62 61 LEU B C 1
ATOM 1432 O O . LEU B 1 61 ? 0.052 14.062 12.953 1 98.62 61 LEU B O 1
ATOM 1436 N N . ARG B 1 62 ? -0.571 13.75 15.086 1 98.56 62 ARG B N 1
ATOM 1437 C CA . ARG B 1 62 ? -1.153 15.086 15.219 1 98.56 62 ARG B CA 1
ATOM 1438 C C . ARG B 1 62 ? -0.111 16.172 14.961 1 98.56 62 ARG B C 1
ATOM 1440 O O . ARG B 1 62 ? -0.368 17.125 14.219 1 98.56 62 ARG B O 1
ATOM 1447 N N . ALA B 1 63 ? 0.997 16.031 15.57 1 98.56 63 ALA B N 1
ATOM 1448 C CA . ALA B 1 63 ? 2.062 17.016 15.398 1 98.56 63 ALA B CA 1
ATOM 1449 C C . ALA B 1 63 ? 2.525 17.078 13.945 1 98.56 63 ALA B C 1
ATOM 1451 O O . ALA B 1 63 ? 2.645 18.156 13.359 1 98.56 63 ALA B O 1
ATOM 1452 N N . TYR B 1 64 ? 2.791 15.977 13.352 1 98.5 64 TYR B N 1
ATOM 1453 C CA . TYR B 1 64 ? 3.264 15.859 11.977 1 98.5 64 TYR B CA 1
ATOM 1454 C C . TYR B 1 64 ? 2.238 16.422 10.992 1 98.5 64 TYR B C 1
ATOM 1456 O O . TYR B 1 64 ? 2.539 17.328 10.227 1 98.5 64 TYR B O 1
ATOM 1464 N N . TRP B 1 65 ? 0.995 15.906 11.016 1 98.5 65 TRP B N 1
ATOM 1465 C CA . TRP B 1 65 ? -0.021 16.328 10.062 1 98.5 65 TRP B CA 1
ATOM 1466 C C . TRP B 1 65 ? -0.475 17.75 10.344 1 98.5 65 TRP B C 1
ATOM 1468 O O . TRP B 1 65 ? -0.832 18.5 9.422 1 98.5 65 TRP B O 1
ATOM 1478 N N . GLY B 1 66 ? -0.456 18.125 11.625 1 98.38 66 GLY B N 1
ATOM 1479 C CA . GLY B 1 66 ? -0.69 19.531 11.922 1 98.38 66 GLY B CA 1
ATOM 1480 C C . GLY B 1 66 ? 0.301 20.469 11.242 1 98.38 66 GLY B C 1
ATOM 1481 O O . GLY B 1 66 ? -0.088 21.484 10.664 1 98.38 66 GLY B O 1
ATOM 1482 N N . THR B 1 67 ? 1.556 20.156 11.344 1 98.25 67 THR B N 1
ATOM 1483 C CA . THR B 1 67 ? 2.611 20.922 10.695 1 98.25 67 THR B CA 1
ATOM 1484 C C . THR B 1 67 ? 2.432 20.922 9.18 1 98.25 67 THR B C 1
ATOM 1486 O O . THR B 1 67 ? 2.537 21.969 8.539 1 98.25 67 THR B O 1
ATOM 1489 N N . ALA B 1 68 ? 2.16 19.766 8.594 1 97.44 68 ALA B N 1
ATOM 1490 C CA . ALA B 1 68 ? 1.97 19.641 7.156 1 97.44 68 ALA B CA 1
ATOM 1491 C C . ALA B 1 68 ? 0.787 20.484 6.684 1 97.44 68 ALA B C 1
ATOM 1493 O O . ALA B 1 68 ? 0.889 21.203 5.691 1 97.44 68 ALA B O 1
ATOM 1494 N N . LEU B 1 69 ? -0.313 20.391 7.379 1 97.5 69 LEU B N 1
ATOM 1495 C CA . LEU B 1 69 ? -1.526 21.109 7.016 1 97.5 69 LEU B CA 1
ATOM 1496 C C . LEU B 1 69 ? -1.296 22.625 7.059 1 97.5 69 LEU B C 1
ATOM 1498 O O . LEU B 1 69 ? -1.815 23.359 6.219 1 97.5 69 LEU B O 1
ATOM 1502 N N . ALA B 1 70 ? -0.572 23.016 8.039 1 97.25 70 ALA B N 1
ATOM 1503 C CA . ALA B 1 70 ? -0.278 24.438 8.18 1 97.25 70 ALA B CA 1
ATOM 1504 C C . ALA B 1 70 ? 0.508 24.969 6.98 1 97.25 70 ALA B C 1
ATOM 1506 O O . ALA B 1 70 ? 0.371 26.125 6.598 1 97.25 70 ALA B O 1
ATOM 1507 N N . LYS B 1 71 ? 1.266 24.141 6.363 1 96.5 71 LYS B N 1
ATOM 1508 C CA . LYS B 1 71 ? 2.113 24.531 5.242 1 96.5 71 LYS B CA 1
ATOM 1509 C C . LYS B 1 71 ? 1.358 24.422 3.92 1 96.5 71 LYS B C 1
ATOM 1511 O O . LYS B 1 71 ? 1.826 24.922 2.893 1 96.5 71 LYS B O 1
ATOM 1516 N N . LEU B 1 72 ? 0.216 23.844 3.941 1 96.44 72 LEU B N 1
ATOM 1517 C CA . LEU B 1 72 ? -0.547 23.609 2.723 1 96.44 72 LEU B CA 1
ATOM 1518 C C . LEU B 1 72 ? -1.957 24.172 2.842 1 96.44 72 LEU B C 1
ATOM 1520 O O . LEU B 1 72 ? -2.938 23.422 2.83 1 96.44 72 LEU B O 1
ATOM 1524 N N . PRO B 1 73 ? -2.133 25.453 2.816 1 95 73 PRO B N 1
ATOM 1525 C CA . PRO B 1 73 ? -3.445 26.062 3.012 1 95 73 PRO B CA 1
ATOM 1526 C C . PRO B 1 73 ? -4.441 25.688 1.917 1 95 73 PRO B C 1
ATOM 1528 O O . PRO B 1 73 ? -5.656 25.781 2.125 1 95 73 PRO B O 1
ATOM 1531 N N . GLU B 1 74 ? -3.953 25.266 0.753 1 96.81 74 GLU B N 1
ATOM 1532 C CA . GLU B 1 74 ? -4.844 24.938 -0.357 1 96.81 74 GLU B CA 1
ATOM 1533 C C . GLU B 1 74 ? -4.953 23.438 -0.562 1 96.81 74 GLU B C 1
ATOM 1535 O O . GLU B 1 74 ? -5.328 22.969 -1.643 1 96.81 74 GLU B O 1
ATOM 1540 N N . LEU B 1 75 ? -4.578 22.719 0.418 1 98 75 LEU B N 1
ATOM 1541 C CA . LEU B 1 75 ? -4.602 21.266 0.294 1 98 75 LEU B CA 1
ATOM 1542 C C . LEU B 1 75 ? -5.934 20.781 -0.278 1 98 75 LEU B C 1
ATOM 1544 O O . LEU B 1 75 ? -6.996 21.203 0.192 1 98 75 LEU B O 1
ATOM 1548 N N . HIS B 1 76 ? -5.875 19.953 -1.258 1 98.75 76 HIS B N 1
ATOM 1549 C CA . HIS B 1 76 ? -7.027 19.281 -1.849 1 98.75 76 HIS B CA 1
ATOM 1550 C C . HIS B 1 76 ? -6.621 17.953 -2.498 1 98.75 76 HIS B C 1
ATOM 1552 O O . HIS B 1 76 ? -5.656 17.906 -3.264 1 98.75 76 HIS B O 1
ATOM 1558 N N . PHE B 1 77 ? -7.348 16.953 -2.129 1 98.81 77 PHE B N 1
ATOM 1559 C CA . PHE B 1 77 ? -7.145 15.633 -2.719 1 98.81 77 PHE B CA 1
ATOM 1560 C C . PHE B 1 77 ? -8.289 15.289 -3.666 1 98.81 77 PHE B C 1
ATOM 1562 O O . PHE B 1 77 ? -9.461 15.359 -3.287 1 98.81 77 PHE B O 1
ATOM 1569 N N . GLU B 1 78 ? -7.98 14.969 -4.824 1 98.81 78 GLU B N 1
ATOM 1570 C CA . GLU B 1 78 ? -8.945 14.422 -5.766 1 98.81 78 GLU B CA 1
ATOM 1571 C C . GLU B 1 78 ? -8.789 12.906 -5.902 1 98.81 78 GLU B C 1
ATOM 1573 O O . GLU B 1 78 ? -7.742 12.43 -6.34 1 98.81 78 GLU B O 1
ATOM 1578 N N . LEU B 1 79 ? -9.789 12.219 -5.492 1 98.81 79 LEU B N 1
ATOM 1579 C CA . LEU B 1 79 ? -9.758 10.766 -5.57 1 98.81 79 LEU B CA 1
ATOM 1580 C C . LEU B 1 79 ? -9.719 10.297 -7.02 1 98.81 79 LEU B C 1
ATOM 1582 O O . LEU B 1 79 ? -10.5 10.766 -7.852 1 98.81 79 LEU B O 1
ATOM 1586 N N . ILE B 1 80 ? -8.797 9.5 -7.371 1 98.69 80 ILE B N 1
ATOM 1587 C CA . ILE B 1 80 ? -8.742 8.867 -8.688 1 98.69 80 ILE B CA 1
ATOM 1588 C C . ILE B 1 80 ? -9.414 7.5 -8.633 1 98.69 80 ILE B C 1
ATOM 1590 O O . ILE B 1 80 ? -10.414 7.27 -9.305 1 98.69 80 ILE B O 1
ATOM 1594 N N . ASP B 1 81 ? -8.945 6.609 -7.84 1 98.75 81 ASP B N 1
ATOM 1595 C CA . ASP B 1 81 ? -9.516 5.277 -7.668 1 98.75 81 ASP B CA 1
ATOM 1596 C C . ASP B 1 81 ? -9.203 4.723 -6.277 1 98.75 81 ASP B C 1
ATOM 1598 O O . ASP B 1 81 ? -8.336 5.242 -5.574 1 98.75 81 ASP B O 1
ATOM 1602 N N . LEU B 1 82 ? -9.969 3.707 -5.883 1 98.94 82 LEU B N 1
ATOM 1603 C CA . LEU B 1 82 ? -9.719 2.924 -4.68 1 98.94 82 LEU B CA 1
ATOM 1604 C C . LEU B 1 82 ? -9.43 1.468 -5.031 1 98.94 82 LEU B C 1
ATOM 1606 O O . LEU B 1 82 ? -10.094 0.886 -5.887 1 98.94 82 LEU B O 1
ATOM 1610 N N . TYR B 1 83 ? -8.391 0.909 -4.457 1 98.94 83 TYR B N 1
ATOM 1611 C CA . TYR B 1 83 ? -8.031 -0.501 -4.555 1 98.94 83 TYR B CA 1
ATOM 1612 C C . TYR B 1 83 ? -8.023 -1.158 -3.18 1 98.94 83 TYR B C 1
ATOM 1614 O O . TYR B 1 83 ? -7.473 -0.607 -2.223 1 98.94 83 TYR B O 1
ATOM 1622 N N . VAL B 1 84 ? -8.602 -2.342 -3.09 1 98.69 84 VAL B N 1
ATOM 1623 C CA . VAL B 1 84 ? -8.742 -2.887 -1.743 1 98.69 84 VAL B CA 1
ATOM 1624 C C . VAL B 1 84 ? -8.203 -4.312 -1.702 1 98.69 84 VAL B C 1
ATOM 1626 O O . VAL B 1 84 ? -8.141 -4.992 -2.732 1 98.69 84 VAL B O 1
ATOM 1629 N N . SER B 1 85 ? -7.707 -4.746 -0.568 1 98.38 85 SER B N 1
ATOM 1630 C CA . SER B 1 85 ? -7.383 -6.09 -0.102 1 98.38 85 SER B CA 1
ATOM 1631 C C . SER B 1 85 ? -8.195 -6.457 1.133 1 98.38 85 SER B C 1
ATOM 1633 O O . SER B 1 85 ? -9.016 -5.664 1.604 1 98.38 85 SER B O 1
ATOM 1635 N N . PRO B 1 86 ? -8.055 -7.641 1.642 1 97.88 86 PRO B N 1
ATOM 1636 C CA . PRO B 1 86 ? -8.898 -8.07 2.754 1 97.88 86 PRO B CA 1
ATOM 1637 C C . PRO B 1 86 ? -8.781 -7.164 3.977 1 97.88 86 PRO B C 1
ATOM 1639 O O . PRO B 1 86 ? -9.734 -7.027 4.75 1 97.88 86 PRO B O 1
ATOM 1642 N N . ASP B 1 87 ? -7.586 -6.543 4.172 1 97.88 87 ASP B N 1
ATOM 1643 C CA . ASP B 1 87 ? -7.449 -5.742 5.387 1 97.88 87 ASP B CA 1
ATOM 1644 C C . ASP B 1 87 ? -6.836 -4.375 5.074 1 97.88 87 ASP B C 1
ATOM 1646 O O . ASP B 1 87 ? -6.246 -3.74 5.949 1 97.88 87 ASP B O 1
ATOM 1650 N N . SER B 1 88 ? -6.902 -3.971 3.779 1 98.5 88 SER B N 1
ATOM 1651 C CA . SER B 1 88 ? -6.27 -2.697 3.449 1 98.5 88 SER B CA 1
ATOM 1652 C C . SER B 1 88 ? -6.945 -2.035 2.256 1 98.5 88 SER B C 1
ATOM 1654 O O . SER B 1 88 ? -7.691 -2.684 1.519 1 98.5 88 SER B O 1
ATOM 1656 N N . VAL B 1 89 ? -6.703 -0.755 2.141 1 98.81 89 VAL B N 1
ATOM 1657 C CA . VAL B 1 89 ? -7.137 0.041 0.998 1 98.81 89 VAL B CA 1
ATOM 1658 C C . VAL B 1 89 ? -5.996 0.938 0.528 1 98.81 89 VAL B C 1
ATOM 1660 O O . VAL B 1 89 ? -5.262 1.501 1.345 1 98.81 89 VAL B O 1
ATOM 1663 N N . VAL B 1 90 ? -5.715 0.962 -0.748 1 98.94 90 VAL B N 1
ATOM 1664 C CA . VAL B 1 90 ? -4.906 1.993 -1.39 1 98.94 90 VAL B CA 1
ATOM 1665 C C . VAL B 1 90 ? -5.809 3.113 -1.902 1 98.94 90 VAL B C 1
ATOM 1667 O O . VAL B 1 90 ? -6.664 2.885 -2.76 1 98.94 90 VAL B O 1
ATOM 1670 N N . VAL B 1 91 ? -5.684 4.227 -1.337 1 98.94 91 VAL B N 1
ATOM 1671 C CA . VAL B 1 91 ? -6.324 5.434 -1.841 1 98.94 91 VAL B CA 1
ATOM 1672 C C . VAL B 1 91 ? -5.434 6.098 -2.889 1 98.94 91 VAL B C 1
ATOM 1674 O O . VAL B 1 91 ? -4.398 6.68 -2.557 1 98.94 91 VAL B O 1
ATOM 1677 N N . PHE B 1 92 ? -5.789 6 -4.129 1 98.88 92 PHE B N 1
ATOM 1678 C CA . PHE B 1 92 ? -5.082 6.648 -5.223 1 98.88 92 PHE B CA 1
ATOM 1679 C C . PHE B 1 92 ? -5.688 8.016 -5.527 1 98.88 92 PHE B C 1
ATOM 1681 O O . PHE B 1 92 ? -6.863 8.117 -5.875 1 98.88 92 PHE B O 1
ATOM 1688 N N . TYR B 1 93 ? -4.895 9.047 -5.371 1 98.81 93 TYR B N 1
ATOM 1689 C CA . TYR B 1 93 ? -5.441 10.391 -5.504 1 98.81 93 TYR B CA 1
ATOM 1690 C C . TYR B 1 93 ? -4.402 11.352 -6.082 1 98.81 93 TYR B C 1
ATOM 1692 O O . TYR B 1 93 ? -3.229 10.992 -6.207 1 98.81 93 TYR B O 1
ATOM 1700 N N . GLN B 1 94 ? -4.871 12.469 -6.5 1 98.5 94 GLN B N 1
ATOM 1701 C CA . GLN B 1 94 ? -4.035 13.594 -6.895 1 98.5 94 GLN B CA 1
ATOM 1702 C C . GLN B 1 94 ? -4.195 14.766 -5.93 1 98.5 94 GLN B C 1
ATOM 1704 O O . GLN B 1 94 ? -5.312 15.086 -5.516 1 98.5 94 GLN B O 1
ATOM 1709 N N . ASN B 1 95 ? -3.02 15.375 -5.539 1 98.25 95 ASN B N 1
ATOM 1710 C CA . ASN B 1 95 ? -3.127 16.531 -4.66 1 98.25 95 ASN B CA 1
ATOM 1711 C C . ASN B 1 95 ? -3.316 17.828 -5.457 1 98.25 95 ASN B C 1
ATOM 1713 O O . ASN B 1 95 ? -3.461 17.781 -6.68 1 98.25 95 ASN B O 1
ATOM 1717 N N . GLU B 1 96 ? -3.383 19 -4.785 1 98 96 GLU B N 1
ATOM 1718 C CA . GLU B 1 96 ? -3.729 20.281 -5.371 1 98 96 GLU B CA 1
ATOM 1719 C C . GLU B 1 96 ? -2.705 20.703 -6.422 1 98 96 GLU B C 1
ATOM 1721 O O . GLU B 1 96 ? -2.99 21.562 -7.266 1 98 96 GLU B O 1
ATOM 1726 N N . ARG B 1 97 ? -1.566 20.094 -6.387 1 97.12 97 ARG B N 1
ATOM 1727 C CA . ARG B 1 97 ? -0.509 20.438 -7.332 1 97.12 97 ARG B CA 1
ATOM 1728 C C . ARG B 1 97 ? -0.479 19.453 -8.5 1 97.12 97 ARG B C 1
ATOM 1730 O O . ARG B 1 97 ? 0.423 19.5 -9.336 1 97.12 97 ARG B O 1
ATOM 1737 N N . GLY B 1 98 ? -1.336 18.5 -8.461 1 97.12 98 GLY B N 1
ATOM 1738 C CA . GLY B 1 98 ? -1.429 17.531 -9.547 1 97.12 98 GLY B CA 1
ATOM 1739 C C . GLY B 1 98 ? -0.526 16.328 -9.359 1 97.12 98 GLY B C 1
ATOM 1740 O O . GLY B 1 98 ? -0.382 15.508 -10.266 1 97.12 98 GLY B O 1
ATOM 1741 N N . LYS B 1 99 ? 0.108 16.25 -8.25 1 97.69 99 LYS B N 1
ATOM 1742 C CA . LYS B 1 99 ? 0.969 15.102 -7.969 1 97.69 99 LYS B CA 1
ATOM 1743 C C . LYS B 1 99 ? 0.146 13.883 -7.559 1 97.69 99 LYS B C 1
ATOM 1745 O O . LYS B 1 99 ? -0.722 13.977 -6.691 1 97.69 99 LYS B O 1
ATOM 1750 N N . LYS B 1 100 ? 0.402 12.82 -8.188 1 98.38 100 LYS B N 1
ATOM 1751 C CA . LYS B 1 100 ? -0.296 11.57 -7.887 1 98.38 100 LYS B CA 1
ATOM 1752 C C . LYS B 1 100 ? 0.36 10.844 -6.723 1 98.38 100 LYS B C 1
ATOM 1754 O O . LYS B 1 100 ? 1.588 10.797 -6.621 1 98.38 100 LYS B O 1
ATOM 1759 N N . ILE B 1 101 ? -0.427 10.305 -5.84 1 98.75 101 ILE B N 1
ATOM 1760 C CA . ILE B 1 101 ? 0.025 9.633 -4.625 1 98.75 101 ILE B CA 1
ATOM 1761 C C . ILE B 1 101 ? -0.79 8.359 -4.406 1 98.75 101 ILE B C 1
ATOM 1763 O O . ILE B 1 101 ? -2.008 8.352 -4.598 1 98.75 101 ILE B O 1
ATOM 1767 N N . CYS B 1 102 ? -0.136 7.297 -4.09 1 98.88 102 CYS B N 1
ATOM 1768 C CA . CYS B 1 102 ? -0.801 6.102 -3.59 1 98.88 102 CYS B CA 1
ATOM 1769 C C . CYS B 1 102 ? -0.644 5.98 -2.08 1 98.88 102 CYS B C 1
ATOM 1771 O O . CYS B 1 102 ? 0.443 5.672 -1.587 1 98.88 102 CYS B O 1
ATOM 1773 N N . GLU B 1 103 ? -1.692 6.234 -1.344 1 98.94 103 GLU B N 1
ATOM 1774 C CA . GLU B 1 103 ? -1.728 6.07 0.107 1 98.94 103 GLU B CA 1
ATOM 1775 C C . GLU B 1 103 ? -2.199 4.672 0.492 1 98.94 103 GLU B C 1
ATOM 1777 O O . GLU B 1 103 ? -3.336 4.289 0.201 1 98.94 103 GLU B O 1
ATOM 1782 N N . TYR B 1 104 ? -1.273 3.895 1.138 1 98.94 104 TYR B N 1
ATOM 1783 C CA . TYR B 1 104 ? -1.642 2.582 1.654 1 98.94 104 TYR B CA 1
ATOM 1784 C C . TYR B 1 104 ? -2.105 2.676 3.104 1 98.94 104 TYR B C 1
ATOM 1786 O O . TYR B 1 104 ? -1.405 3.23 3.951 1 98.94 104 TYR B O 1
ATOM 1794 N N . LEU B 1 105 ? -3.285 2.143 3.389 1 98.94 105 LEU B N 1
ATOM 1795 C CA . LEU B 1 105 ? -3.869 2.115 4.727 1 98.94 105 LEU B CA 1
ATOM 1796 C C . LEU B 1 105 ? -4.266 0.694 5.113 1 98.94 105 LEU B C 1
ATOM 1798 O O . LEU B 1 105 ? -5.105 0.076 4.453 1 98.94 105 LEU B O 1
ATOM 1802 N N . ARG B 1 106 ? -3.662 0.188 6.18 1 98.75 106 ARG B N 1
ATOM 1803 C CA . ARG B 1 106 ? -4.031 -1.123 6.703 1 98.75 106 ARG B CA 1
ATOM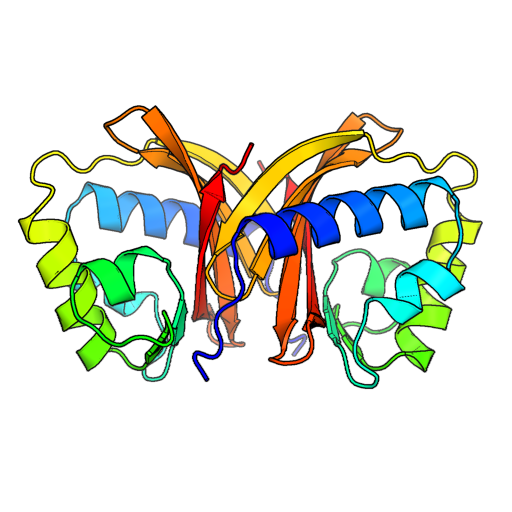 1804 C C . ARG B 1 106 ? -4.871 -0.988 7.973 1 98.75 106 ARG B C 1
ATOM 1806 O O . ARG B 1 106 ? -4.562 -0.17 8.844 1 98.75 106 ARG B O 1
ATOM 1813 N N . LEU B 1 107 ? -5.863 -1.825 8.078 1 98.38 107 LEU B N 1
ATOM 1814 C CA . LEU B 1 107 ? -6.812 -1.73 9.188 1 98.38 107 LEU B CA 1
ATOM 1815 C C . LEU B 1 107 ? -6.656 -2.912 10.133 1 98.38 107 LEU B C 1
ATOM 1817 O O . LEU B 1 107 ? -6.281 -4.008 9.711 1 98.38 107 LEU B O 1
ATOM 1821 N N . ASP B 1 108 ? -6.969 -2.676 11.414 1 97.12 108 ASP B N 1
ATOM 1822 C CA . ASP B 1 108 ? -7.141 -3.781 12.352 1 97.12 108 ASP B CA 1
ATOM 1823 C C . ASP B 1 108 ? -8.57 -4.32 12.312 1 97.12 108 ASP B C 1
ATOM 1825 O O . ASP B 1 108 ? -9.375 -3.895 11.484 1 97.12 108 ASP B O 1
ATOM 1829 N N . ALA B 1 109 ? -8.836 -5.27 13.125 1 95 109 ALA B N 1
ATOM 1830 C CA . ALA B 1 109 ? -10.133 -5.945 13.125 1 95 109 ALA B CA 1
ATOM 1831 C C . ALA B 1 109 ? -11.258 -4.973 13.461 1 95 109 ALA B C 1
ATOM 1833 O O . ALA B 1 109 ? -12.391 -5.148 13.016 1 95 109 ALA B O 1
ATOM 1834 N N . ALA B 1 110 ? -11 -3.875 14.195 1 95.44 110 ALA B N 1
ATOM 1835 C CA . ALA B 1 110 ? -11.992 -2.895 14.625 1 95.44 110 ALA B CA 1
ATOM 1836 C C . ALA B 1 110 ? -12.234 -1.852 13.539 1 95.44 110 ALA B C 1
ATOM 1838 O O . ALA B 1 110 ? -13.062 -0.953 13.703 1 95.44 110 ALA B O 1
ATOM 1839 N N . GLY B 1 111 ? -11.5 -1.933 12.438 1 96.75 111 GLY B N 1
ATOM 1840 C CA . GLY B 1 111 ? -11.703 -1.008 11.336 1 96.75 111 GLY B CA 1
ATOM 1841 C C . GLY B 1 111 ? -10.922 0.283 11.484 1 96.75 111 GLY B C 1
ATOM 1842 O O . GLY B 1 111 ? -11.211 1.272 10.812 1 96.75 111 GLY B O 1
ATOM 1843 N N . LYS B 1 112 ? -9.992 0.269 12.406 1 98.25 112 LYS B N 1
ATOM 1844 C CA . LYS B 1 112 ? -9.102 1.419 12.555 1 98.25 112 LYS B CA 1
ATOM 1845 C C . LYS B 1 112 ? -7.816 1.224 11.758 1 98.25 112 LYS B C 1
ATOM 1847 O O . LYS B 1 112 ? -7.312 0.103 11.648 1 98.25 112 LYS B O 1
ATOM 1852 N N . ILE B 1 113 ? -7.266 2.342 11.219 1 98.81 113 ILE B N 1
ATOM 1853 C CA . ILE B 1 113 ? -6.004 2.285 10.492 1 98.81 113 ILE B CA 1
ATOM 1854 C C . ILE B 1 113 ? -4.852 2.053 11.461 1 98.81 113 ILE B C 1
ATOM 1856 O O . ILE B 1 113 ? -4.684 2.805 12.43 1 98.81 113 ILE B O 1
ATOM 1860 N N . VAL B 1 114 ? -4.047 1.052 11.219 1 98.69 114 VAL B N 1
ATOM 1861 C CA . VAL B 1 114 ? -2.93 0.741 12.109 1 98.69 114 VAL B CA 1
ATOM 1862 C C . VAL B 1 114 ? -1.609 1.03 11.398 1 98.69 114 VAL B C 1
ATOM 1864 O O . VAL B 1 114 ? -0.559 1.116 12.039 1 98.69 114 VAL B O 1
ATOM 1867 N N . GLN B 1 115 ? -1.656 1.169 10.164 1 98.81 115 GLN B N 1
ATOM 1868 C CA . GLN B 1 115 ? -0.492 1.438 9.328 1 98.81 115 GLN B CA 1
ATOM 1869 C C . GLN B 1 115 ? -0.864 2.309 8.133 1 98.81 115 GLN B C 1
ATOM 1871 O O . GLN B 1 115 ? -1.845 2.031 7.438 1 98.81 115 GLN B O 1
ATOM 1876 N N . GLY B 1 116 ? -0.168 3.352 7.918 1 98.88 116 GLY B N 1
ATOM 1877 C CA . GLY B 1 116 ? -0.257 4.18 6.723 1 98.88 116 GLY B CA 1
ATOM 1878 C C . GLY B 1 116 ? 1.084 4.402 6.051 1 98.88 116 GLY B C 1
ATOM 1879 O O . GLY B 1 116 ? 2.105 4.555 6.723 1 98.88 116 GLY B O 1
ATOM 1880 N N . SER B 1 117 ? 1.159 4.387 4.805 1 98.81 117 SER B N 1
ATOM 1881 C CA . SER B 1 117 ? 2.34 4.703 4.008 1 98.81 117 SER B CA 1
ATOM 1882 C C . SER B 1 117 ? 1.989 5.625 2.846 1 98.81 117 SER B C 1
ATOM 1884 O O . SER B 1 117 ? 1.148 5.285 2.01 1 98.81 117 SER B O 1
ATOM 1886 N N . ALA B 1 118 ? 2.539 6.785 2.814 1 98.88 118 ALA B N 1
ATOM 1887 C CA . ALA B 1 118 ? 2.416 7.672 1.658 1 98.88 118 ALA B CA 1
ATOM 1888 C C . ALA B 1 118 ? 3.457 7.336 0.595 1 98.88 118 ALA B C 1
ATOM 1890 O O . ALA B 1 118 ? 4.656 7.516 0.814 1 98.88 118 ALA B O 1
ATOM 1891 N N . ASN B 1 119 ? 3.049 6.855 -0.526 1 98.88 119 ASN B N 1
ATOM 1892 C CA . ASN B 1 119 ? 3.941 6.477 -1.615 1 98.88 119 ASN B CA 1
ATOM 1893 C C . ASN B 1 119 ? 3.848 7.457 -2.783 1 98.88 119 ASN B C 1
ATOM 1895 O O . ASN B 1 119 ? 2.76 7.695 -3.312 1 98.88 119 ASN B O 1
ATOM 1899 N N . HIS B 1 120 ? 4.914 8.031 -3.141 1 98.69 120 HIS B N 1
ATOM 1900 C CA . HIS B 1 120 ? 4.977 9.07 -4.156 1 98.69 120 HIS B CA 1
ATOM 1901 C C . HIS B 1 120 ? 5.574 8.539 -5.457 1 98.69 120 HIS B C 1
ATOM 1903 O O . HIS B 1 120 ? 6.438 7.66 -5.434 1 98.69 120 HIS B O 1
ATOM 1909 N N . LEU B 1 121 ? 5.102 9.078 -6.578 1 98.38 121 LEU B N 1
ATOM 1910 C CA . LEU B 1 121 ? 5.5 8.648 -7.914 1 98.38 121 LEU B CA 1
ATOM 1911 C C . LEU B 1 121 ? 7.012 8.75 -8.086 1 98.38 121 LEU B C 1
ATOM 1913 O O . LEU B 1 121 ? 7.625 9.734 -7.676 1 98.38 121 LEU B O 1
ATOM 1917 N N . VAL B 1 122 ? 7.57 7.66 -8.578 1 96.31 122 VAL B N 1
ATOM 1918 C CA . VAL B 1 122 ? 8.992 7.676 -8.898 1 96.31 122 VAL B CA 1
ATOM 1919 C C . VAL B 1 122 ? 9.203 7.348 -10.375 1 96.31 122 VAL B C 1
ATOM 1921 O O . VAL B 1 122 ? 8.438 6.574 -10.953 1 96.31 122 VAL B O 1
ATOM 1924 N N . ALA B 1 123 ? 10.133 7.934 -11.078 1 80.81 123 ALA B N 1
ATOM 1925 C CA . ALA B 1 123 ? 10.445 7.715 -12.492 1 80.81 123 ALA B CA 1
ATOM 1926 C C . ALA B 1 123 ? 11.125 6.367 -12.695 1 80.81 123 ALA B C 1
ATOM 1928 O O . ALA B 1 123 ? 11.828 5.875 -11.812 1 80.81 123 ALA B O 1
#

Nearest PDB structures (foldseek):
  3h3h-assembly1_A  TM=9.389E-01  e=3.943E-12  Burkholderia thailandensis E264
  3h3h-assembly1_B  TM=9.382E-01  e=8.270E-12  Burkholderia thailandensis E264
  6hnn-assembly2_D  TM=7.486E-01  e=3.459E-05  Streptomyces antibioticus
  6hnm-assembly1_A  TM=7.817E-01  e=6.028E-05  Streptomyces antibioticus
  2xft-assembly2_B  TM=4.553E-01  e=5.699E-02  Streptomyces clavuligerus